Protein 3UFC (pdb70)

Solvent-accessible surface area: 12189 Å² total; per-residue (Å²): 64,8,78,12,2,21,0,42,3,61,10,95,79,135,87,11,56,0,46,58,60,2,0,83,65,1,16,42,32,0,11,109,14,0,10,63,59,33,97,172,7,40,131,42,0,94,18,105,69,0,27,0,0,0,0,29,1,68,12,197,124,101,85,87,48,104,165,148,0,2,61,2,59,28,97,58,0,5,0,40,0,2,0,20,51,110,82,0,4,98,4,1,36,81,1,1,114,146,44,46,108,5,95,0,28,129,8,8,0,74,18,67,63,36,106,69,58,154,72,77,139,18,118,75,69,10,18,0,16,20,23,0,2,0,0,0,28,14,74,72,181,90,84,136,150,136,104,103,127,16,4,40,24,128,43,168,86,2,47,90,54,2,75,83,11,0,35,97,10,24,87,72,27,98,55,95,83,1,154,59,77,106,6,135,32,69,75,60,117,68,110,82,27,139,10,63,8,134,111,64,96,9,87,0,0,55,6,15,1,65,0,56,22,0,104,58,0,0,79,4,0,7,14,0,0,0,0,39,62,1,5,24,0,0,0,0,0,92,19,30,145,157,63

Foldseek 3Di:
DWFKKKWQKFWPDAQDFFAAFQLQQQLVLLLVLLCVQPVVCSCVLPDQLFQWFKFDWDAPDWDQDPPTHIGHNDSGIIIMIFGPDNSSVVSSVNSCVVVQWGQGPNIIIGGPDMGIDDDDDFDQKFKKFGRFFAWFWDWDDDPPDIDIDTDAPVDPCRFVRQLVSLQVSCCVNVVHGDPWSDKDKAFDDWDKDWHQQPHRITIGIGGIIMMHTDRSSRSRCQRRAGHTPRSSHHRHIDTDPPD

Structure (mmCIF, N/CA/C/O backbone):
data_3UFC
#
_entry.id   3UFC
#
_cell.length_a   79.805
_cell.length_b   79.805
_cell.length_c   117.362
_cell.angle_alpha   90.00
_cell.angle_beta   90.00
_cell.angle_gamma   120.00
#
_symmetry.space_group_name_H-M   'P 31 2 1'
#
loop_
_entity.id
_entity.type
_entity.pdbx_description
1 polymer 'Putative uncharacterized protein'
2 water water
#
loop_
_atom_site.group_PDB
_atom_site.id
_atom_site.type_symbol
_atom_site.label_atom_id
_atom_site.label_alt_id
_atom_site.label_comp_id
_atom_site.label_asym_id
_atom_site.label_entity_id
_atom_site.label_seq_id
_atom_site.pdbx_PDB_ins_code
_atom_site.Cartn_x
_atom_site.Cartn_y
_atom_site.Cartn_z
_atom_site.occupancy
_atom_site.B_iso_or_equiv
_atom_site.auth_seq_id
_atom_site.auth_comp_id
_atom_site.auth_asym_id
_atom_site.auth_atom_id
_atom_site.pdbx_PDB_model_num
ATOM 1 N N . GLY A 1 1 ? -21.024 25.095 15.537 1.00 55.05 -1 GLY X N 1
ATOM 2 C CA . GLY A 1 1 ? -21.808 26.342 15.306 1.00 54.13 -1 GLY X CA 1
ATOM 3 C C . GLY A 1 1 ? -21.897 26.712 13.837 1.00 52.68 -1 GLY X C 1
ATOM 4 O O . GLY A 1 1 ? -22.809 27.426 13.421 1.00 54.11 -1 GLY X O 1
ATOM 5 N N . GLY A 1 2 ? -20.949 26.227 13.044 1.00 50.94 0 GLY X N 1
ATOM 6 C CA . GLY A 1 2 ? -20.959 26.535 11.624 1.00 47.17 0 GLY X CA 1
ATOM 7 C C . GLY A 1 2 ? -20.850 28.026 11.366 1.00 44.04 0 GLY X C 1
ATOM 8 O O . GLY A 1 2 ? -20.689 28.813 12.302 1.00 42.14 0 GLY X O 1
ATOM 9 N N . MET A 1 3 ? -20.943 28.419 10.097 1.00 39.84 1 MET X N 1
ATOM 10 C CA . MET A 1 3 ? -20.847 29.823 9.734 1.00 35.50 1 MET X CA 1
ATOM 11 C C . MET A 1 3 ? -21.765 30.192 8.570 1.00 32.37 1 MET X C 1
ATOM 12 O O . MET A 1 3 ? -22.109 29.361 7.730 1.00 29.90 1 MET X O 1
ATOM 17 N N . ARG A 1 4 ? -22.143 31.461 8.542 1.00 28.15 2 ARG X N 1
ATOM 18 C CA . ARG A 1 4 ? -23.009 32.025 7.524 1.00 29.01 2 ARG X CA 1
ATOM 19 C C . ARG A 1 4 ? -22.249 33.201 6.912 1.00 28.73 2 ARG X C 1
ATOM 20 O O . ARG A 1 4 ? -21.735 34.054 7.643 1.00 25.74 2 ARG X O 1
ATOM 28 N N . ILE A 1 5 ? -22.155 33.240 5.584 1.00 27.32 3 ILE X N 1
ATOM 29 C CA . ILE A 1 5 ? -21.446 34.333 4.918 1.00 27.67 3 ILE X CA 1
ATOM 30 C C . ILE A 1 5 ? -22.252 35.007 3.816 1.00 28.14 3 ILE X C 1
ATOM 31 O O . ILE A 1 5 ? -23.226 34.450 3.297 1.00 25.84 3 ILE X O 1
ATOM 36 N N . GLU A 1 6 ? -21.833 36.220 3.474 1.00 25.63 4 GLU X N 1
ATOM 37 C CA . GLU A 1 6 ? -22.467 36.993 2.419 1.00 27.71 4 GLU X CA 1
ATOM 38 C C . GLU A 1 6 ? -21.396 37.305 1.387 1.00 29.08 4 GLU X C 1
ATOM 39 O O . GLU A 1 6 ? -20.320 37.808 1.722 1.00 29.02 4 GLU X O 1
ATOM 45 N N . ILE A 1 7 ? -21.691 36.982 0.137 1.00 28.12 5 ILE X N 1
ATOM 46 C CA . ILE A 1 7 ? -20.771 37.223 -0.955 1.00 27.63 5 ILE X CA 1
ATOM 47 C C . ILE A 1 7 ? -21.380 38.306 -1.834 1.00 29.19 5 ILE X C 1
ATOM 48 O O . ILE A 1 7 ? -22.494 38.152 -2.338 1.00 28.84 5 ILE X O 1
ATOM 53 N N . LYS A 1 8 ? -20.667 39.417 -1.982 1.00 28.08 6 LYS X N 1
ATOM 54 C CA . LYS A 1 8 ? -21.151 40.510 -2.817 1.00 29.82 6 LYS X CA 1
ATOM 55 C C . LYS A 1 8 ? -20.652 40.231 -4.222 1.00 27.81 6 LYS X C 1
ATOM 56 O O . LYS A 1 8 ? -19.495 39.858 -4.414 1.00 27.34 6 LYS X O 1
ATOM 62 N N . LEU A 1 9 ? -21.528 40.398 -5.203 1.00 28.92 7 LEU X N 1
ATOM 63 C CA . LEU A 1 9 ? -21.153 40.147 -6.586 1.00 30.38 7 LEU X CA 1
ATOM 64 C C . LEU A 1 9 ? -21.254 41.419 -7.411 1.00 31.28 7 LEU X C 1
ATOM 65 O O . LEU A 1 9 ? -22.162 42.228 -7.222 1.00 30.03 7 LEU X O 1
ATOM 70 N N . LEU A 1 10 ? -20.314 41.577 -8.333 1.00 32.38 8 LEU X N 1
ATOM 71 C CA . LEU A 1 10 ? -20.286 42.733 -9.212 1.00 32.69 8 LEU X CA 1
ATOM 72 C C . LEU A 1 10 ? -20.364 42.226 -10.653 1.00 31.83 8 LEU X C 1
ATOM 73 O O . LEU A 1 10 ? -19.496 41.479 -11.104 1.00 28.23 8 LEU X O 1
ATOM 78 N N . PRO A 1 11 ? -21.429 42.599 -11.381 1.00 32.12 9 PRO X N 1
ATOM 79 C CA . PRO A 1 11 ? -21.556 42.151 -12.768 1.00 34.65 9 PRO X CA 1
ATOM 80 C C . PRO A 1 11 ? -20.575 42.918 -13.646 1.00 36.18 9 PRO X C 1
ATOM 81 O O . PRO A 1 11 ? -20.409 44.128 -13.493 1.00 36.09 9 PRO X O 1
ATOM 85 N N . LEU A 1 12 ? -19.910 42.206 -14.547 1.00 38.45 10 LEU X N 1
ATOM 86 C CA . LEU A 1 12 ? -18.943 42.831 -15.435 1.00 42.85 10 LEU X CA 1
ATOM 87 C C . LEU A 1 12 ? -19.647 43.708 -16.466 1.00 45.58 10 LEU X C 1
ATOM 88 O O . LEU A 1 12 ? -19.139 44.760 -16.851 1.00 46.55 10 LEU X O 1
ATOM 93 N N . GLN A 1 13 ? -20.824 43.271 -16.902 1.00 48.03 11 GLN X N 1
ATOM 94 C CA . GLN A 1 13 ? -21.604 44.015 -17.881 1.00 51.11 11 GLN X CA 1
ATOM 95 C C . GLN A 1 13 ? -22.659 44.847 -17.152 1.00 51.97 11 GLN X C 1
ATOM 96 O O . GLN A 1 13 ? -23.020 44.538 -16.018 1.00 52.99 11 GLN X O 1
ATOM 102 N N . ASP A 1 14 ? -23.148 45.903 -17.796 1.00 52.65 12 ASP X N 1
ATOM 103 C CA . ASP A 1 14 ? -24.153 46.768 -17.182 1.00 53.44 12 ASP X CA 1
ATOM 104 C C . ASP A 1 14 ? -25.575 46.328 -17.520 1.00 52.45 12 ASP X C 1
ATOM 105 O O . ASP A 1 14 ? -25.848 45.883 -18.634 1.00 51.91 12 ASP X O 1
ATOM 110 N N . ASN A 1 15 ? -26.476 46.461 -16.551 1.00 51.90 13 ASN X N 1
ATOM 111 C CA . ASN A 1 15 ? -27.874 46.076 -16.734 1.00 51.39 13 ASN X CA 1
ATOM 112 C C . ASN A 1 15 ? -28.008 44.726 -17.439 1.00 49.13 13 ASN X C 1
ATOM 113 O O . ASN A 1 15 ? -28.801 44.579 -18.368 1.00 48.03 13 ASN X O 1
ATOM 118 N N . PRO A 1 16 ? -27.236 43.720 -17.001 1.00 46.46 14 PRO X N 1
ATOM 119 C CA . PRO A 1 16 ? -27.317 42.405 -17.638 1.00 44.84 14 PRO X 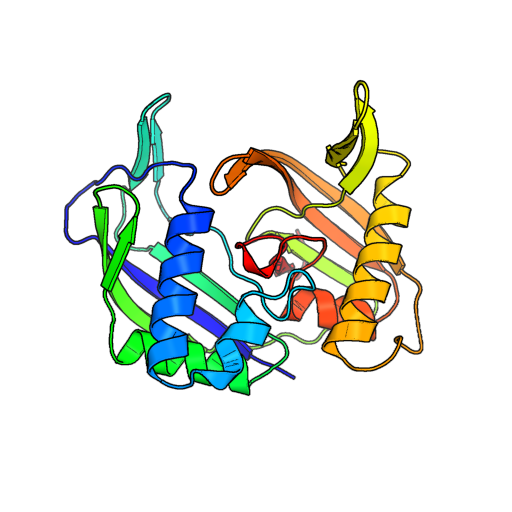CA 1
ATOM 120 C C . PRO A 1 16 ? -28.605 41.667 -17.288 1.00 41.85 14 PRO X C 1
ATOM 121 O O . PRO A 1 16 ? -29.304 42.021 -16.338 1.00 40.98 14 PRO X O 1
ATOM 125 N N . VAL A 1 17 ? -28.915 40.645 -18.075 1.00 40.62 15 VAL X N 1
ATOM 126 C CA . VAL A 1 17 ? -30.096 39.832 -17.841 1.00 38.63 15 VAL X CA 1
ATOM 127 C C . VAL A 1 17 ? -29.602 38.408 -17.623 1.00 37.26 15 VAL X C 1
ATOM 128 O O . VAL A 1 17 ? -28.996 37.815 -18.511 1.00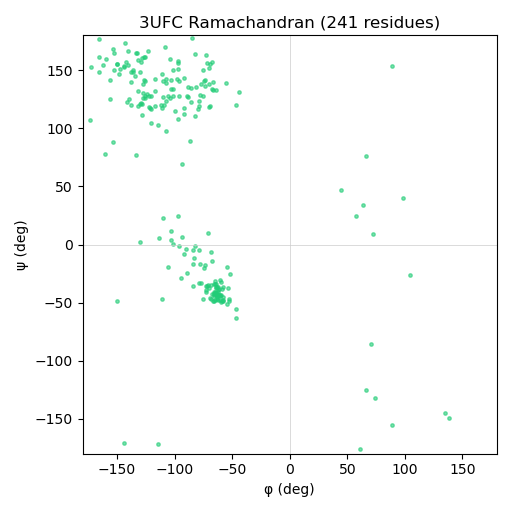 36.46 15 VAL X O 1
ATOM 132 N N . ILE A 1 18 ? -29.834 37.874 -16.430 1.00 35.51 16 ILE X N 1
ATOM 133 C CA . ILE A 1 18 ? -29.405 36.515 -16.127 1.00 34.65 16 ILE X CA 1
ATOM 134 C C . ILE A 1 18 ? -30.603 35.579 -16.223 1.00 32.85 16 ILE X C 1
ATOM 135 O O . ILE A 1 18 ? -31.739 35.987 -15.990 1.00 32.99 16 ILE X O 1
ATOM 140 N N . PRO A 1 19 ? -30.365 34.313 -16.580 1.00 32.50 17 PRO X N 1
ATOM 141 C CA . PRO A 1 19 ? -31.480 33.366 -16.680 1.00 33.93 17 PRO X CA 1
ATOM 142 C C . PRO A 1 19 ? -32.046 33.099 -15.285 1.00 33.84 17 PRO X C 1
ATOM 143 O O . PRO A 1 19 ? -31.349 33.297 -14.285 1.00 33.46 17 PRO X O 1
ATOM 147 N N . PHE A 1 20 ? -33.302 32.667 -15.209 1.00 33.72 18 PHE X N 1
ATOM 148 C CA . PHE A 1 20 ? -33.918 32.387 -13.914 1.00 34.88 18 PHE X CA 1
ATOM 149 C C . PHE A 1 20 ? -33.369 31.115 -13.264 1.00 33.11 18 PHE X C 1
ATOM 150 O O . PHE A 1 20 ? -33.186 31.064 -12.049 1.00 33.55 18 PHE X O 1
ATOM 158 N N . ASN A 1 21 ? -33.124 30.092 -14.080 1.00 31.52 19 ASN X N 1
ATOM 159 C CA . ASN A 1 21 ? -32.673 28.782 -13.597 1.00 31.07 19 ASN X CA 1
ATOM 160 C C . ASN A 1 21 ? -31.164 28.551 -13.575 1.00 30.19 19 ASN X C 1
ATOM 161 O O . ASN A 1 21 ? -30.648 27.720 -14.323 1.00 31.18 19 ASN X O 1
ATOM 166 N N . TYR A 1 22 ? -30.463 29.248 -12.685 1.00 27.59 20 TYR X N 1
ATOM 167 C CA . TYR A 1 22 ? -29.009 29.130 -12.603 1.00 27.24 20 TYR X CA 1
ATOM 168 C C . TYR A 1 22 ? -28.490 28.244 -11.473 1.00 26.20 20 TYR X C 1
ATOM 169 O O . TYR A 1 22 ? -27.278 28.083 -11.320 1.00 24.94 20 TYR X O 1
ATOM 178 N N . ASN A 1 23 ? -29.391 27.661 -10.690 1.00 26.64 21 ASN X N 1
ATOM 179 C CA . ASN A 1 23 ? -28.963 26.843 -9.556 1.00 25.46 21 ASN X CA 1
ATOM 180 C C . ASN A 1 23 ? -27.860 25.821 -9.786 1.00 25.35 21 ASN X C 1
ATOM 181 O O . ASN A 1 23 ? -26.847 25.844 -9.092 1.00 25.62 21 ASN X O 1
ATOM 186 N N . TYR A 1 24 ? -28.029 24.926 -10.751 1.00 26.53 22 TYR X N 1
ATOM 187 C CA . TYR A 1 24 ? -27.003 23.913 -10.969 1.00 27.59 22 TYR X CA 1
ATOM 188 C C . TYR A 1 24 ? -25.668 24.499 -11.413 1.00 26.48 22 TYR X C 1
ATOM 189 O O . TYR A 1 24 ? -24.610 24.008 -11.015 1.00 26.29 22 TYR X O 1
ATOM 198 N N . GLU A 1 25 ? -25.716 25.538 -12.240 1.00 26.39 23 GLU X N 1
ATOM 199 C CA . GLU A 1 25 ? -24.496 26.181 -12.721 1.00 27.38 23 GLU X CA 1
ATOM 200 C C . GLU A 1 25 ? -23.752 26.860 -11.567 1.00 25.80 23 GLU X C 1
ATOM 201 O O . GLU A 1 25 ? -22.530 26.769 -11.464 1.00 25.17 23 GLU X O 1
ATOM 207 N N . LEU A 1 26 ? -24.499 27.538 -10.700 1.00 25.31 24 LEU X N 1
ATOM 208 C CA . LEU A 1 26 ? -23.909 28.221 -9.546 1.00 24.12 24 LEU X CA 1
ATOM 209 C C . LEU A 1 26 ? -23.328 27.182 -8.583 1.00 24.21 24 LEU X C 1
ATOM 210 O O . LEU A 1 26 ? -22.187 27.292 -8.132 1.00 25.11 24 LEU X O 1
ATOM 215 N N . TYR A 1 27 ? -24.131 26.170 -8.276 1.00 25.71 25 TYR X N 1
ATOM 216 C CA . TYR A 1 27 ? -23.724 25.069 -7.406 1.00 24.65 25 TYR X CA 1
ATOM 217 C C . TYR A 1 27 ? -22.416 24.448 -7.895 1.00 24.39 25 TYR X C 1
ATOM 218 O O . TYR A 1 27 ? -21.482 24.236 -7.120 1.00 24.58 25 TYR X O 1
ATOM 227 N N . SER A 1 28 ? -22.368 24.148 -9.189 1.00 25.22 26 SER X N 1
ATOM 228 C CA . SER A 1 28 ? -21.195 23.531 -9.804 1.00 26.35 26 SER X CA 1
ATOM 229 C C . SER A 1 28 ? -19.930 24.363 -9.622 1.00 25.65 26 SER X C 1
ATOM 230 O O . SER A 1 28 ? -18.874 23.833 -9.278 1.00 25.49 26 SER X O 1
ATOM 233 N N . GLN A 1 29 ? -20.038 25.667 -9.852 1.00 25.43 27 GLN X N 1
ATOM 234 C CA . GLN A 1 29 ? -18.888 26.549 -9.716 1.00 26.95 27 GLN X CA 1
ATOM 235 C C . GLN A 1 29 ? -18.389 26.632 -8.279 1.00 26.67 27 GLN X C 1
ATOM 236 O O . GLN A 1 29 ? -17.183 26.635 -8.039 1.00 26.36 27 GLN X O 1
ATOM 242 N N . ILE A 1 30 ? -19.308 26.695 -7.320 1.00 26.28 28 ILE X N 1
ATOM 243 C CA . ILE A 1 30 ? -18.909 26.759 -5.917 1.00 24.59 28 ILE X CA 1
ATOM 244 C C . ILE A 1 30 ? -18.158 25.476 -5.556 1.00 26.02 28 ILE X C 1
ATOM 245 O O . ILE A 1 30 ? -17.082 25.521 -4.950 1.00 26.64 28 ILE X O 1
ATOM 250 N N . VAL A 1 31 ? -18.719 24.331 -5.940 1.00 27.03 29 VAL X N 1
ATOM 251 C CA . VAL A 1 31 ? -18.088 23.046 -5.648 1.00 27.51 29 VAL X CA 1
ATOM 252 C C . VAL A 1 31 ? -16.728 22.941 -6.349 1.00 31.16 29 VAL X C 1
ATOM 253 O O . VAL A 1 31 ? -15.748 22.473 -5.764 1.00 29.88 29 VAL X O 1
ATOM 257 N N . GLU A 1 32 ? -16.675 23.376 -7.602 1.00 31.85 30 GLU X N 1
ATOM 258 C CA . GLU A 1 32 ? -15.434 23.332 -8.364 1.00 36.24 30 GLU X CA 1
ATOM 259 C C . GLU A 1 32 ? -14.368 24.178 -7.658 1.00 35.36 30 GLU X C 1
ATOM 260 O O . GLU A 1 32 ? -13.242 23.731 -7.450 1.00 36.26 30 GLU X O 1
ATOM 266 N N . LYS A 1 33 ? -14.734 25.394 -7.271 1.00 34.62 31 LYS X N 1
ATOM 267 C CA . LYS A 1 33 ? -13.792 26.282 -6.597 1.00 34.62 31 LYS X CA 1
ATOM 268 C C . LYS A 1 33 ? -13.330 25.749 -5.240 1.00 35.92 31 LYS X C 1
ATOM 269 O O . LYS A 1 33 ? -12.149 25.837 -4.905 1.00 36.80 31 LYS X O 1
ATOM 275 N N . ALA A 1 34 ? -14.253 25.193 -4.460 1.00 35.59 32 ALA X N 1
ATOM 276 C CA . ALA A 1 34 ? -13.900 24.665 -3.146 1.00 35.99 32 ALA X CA 1
ATOM 277 C C . ALA A 1 34 ? -13.051 23.402 -3.256 1.00 37.14 32 ALA X C 1
ATOM 278 O O . ALA A 1 34 ? -12.129 23.191 -2.466 1.00 36.98 32 ALA X O 1
ATOM 280 N N . GLY A 1 35 ? -13.366 22.567 -4.239 1.00 38.93 33 GLY X N 1
ATOM 281 C CA . GLY A 1 35 ? -12.627 21.332 -4.422 1.00 41.18 33 GLY X CA 1
ATOM 282 C C . GLY A 1 35 ? -11.176 21.546 -4.804 1.00 44.07 33 GLY X C 1
ATOM 283 O O . GLY A 1 35 ? -10.315 20.743 -4.450 1.00 44.78 33 GLY X O 1
ATOM 284 N N . ALA A 1 36 ? -10.902 22.627 -5.528 1.00 45.57 34 ALA X N 1
ATOM 285 C CA . ALA A 1 36 ? -9.543 22.940 -5.959 1.00 47.62 34 ALA X CA 1
ATOM 286 C C . ALA A 1 36 ? -8.615 23.139 -4.764 1.00 48.93 34 ALA X C 1
ATOM 287 O O . ALA A 1 36 ? -7.420 22.859 -4.843 1.00 49.99 34 ALA X O 1
ATOM 289 N N . ILE A 1 37 ? -9.172 23.614 -3.657 1.00 49.50 35 ILE X N 1
ATOM 290 C CA . ILE A 1 37 ? -8.388 23.854 -2.454 1.00 51.55 35 ILE X CA 1
ATOM 291 C C . ILE A 1 37 ? -8.404 22.686 -1.465 1.00 52.19 35 ILE X C 1
ATOM 292 O O . ILE A 1 37 ? -7.449 22.487 -0.715 1.00 52.44 35 ILE X O 1
ATOM 297 N N . GLU A 1 38 ? -9.482 21.912 -1.469 1.00 52.53 36 GLU X N 1
ATOM 298 C CA . GLU A 1 38 ? -9.596 20.765 -0.578 1.00 51.87 36 GLU X CA 1
ATOM 299 C C . GLU A 1 38 ? -10.524 19.732 -1.203 1.00 52.02 36 GLU X C 1
ATOM 300 O O . GLU A 1 38 ? -11.732 19.737 -0.962 1.00 51.49 36 GLU X O 1
ATOM 306 N N . PRO A 1 39 ? -9.963 18.830 -2.023 1.00 51.56 37 PRO X N 1
ATOM 307 C CA . PRO A 1 39 ? -10.710 17.773 -2.711 1.00 51.43 37 PRO X CA 1
ATOM 308 C C . PRO A 1 39 ? -11.532 16.889 -1.780 1.00 50.97 37 PRO X C 1
ATOM 309 O O . PRO A 1 39 ? -12.465 16.221 -2.216 1.00 51.65 37 PRO X O 1
ATOM 313 N N . ARG A 1 40 ? -11.188 16.897 -0.497 1.00 50.86 38 ARG X N 1
ATOM 314 C CA . ARG A 1 40 ? -11.884 16.071 0.480 1.00 50.72 38 ARG X CA 1
ATOM 315 C C . ARG A 1 40 ? -13.283 16.533 0.885 1.00 49.22 38 ARG X C 1
ATOM 316 O O . ARG A 1 40 ? -14.055 15.743 1.428 1.00 48.06 38 ARG X O 1
ATOM 324 N N . ILE A 1 41 ? -13.620 17.795 0.629 1.00 46.44 39 ILE X N 1
ATOM 325 C CA . ILE A 1 41 ? -14.949 18.279 0.992 1.00 43.34 39 ILE X CA 1
ATOM 326 C C . ILE A 1 41 ? -15.921 18.225 -0.177 1.00 41.07 39 ILE X C 1
ATOM 327 O O . ILE A 1 41 ? -17.091 18.573 -0.029 1.00 38.71 39 ILE X O 1
ATOM 332 N N . VAL A 1 42 ? -15.443 17.793 -1.340 1.00 38.69 40 VAL X N 1
ATOM 333 C CA . VAL A 1 42 ? -16.315 17.707 -2.503 1.00 37.83 40 VAL X CA 1
ATOM 334 C C . VAL A 1 42 ? -17.439 16.705 -2.240 1.00 37.59 40 VAL X C 1
ATOM 335 O O . VAL A 1 42 ? -18.588 16.939 -2.619 1.00 36.75 40 VAL X O 1
ATOM 339 N N . LYS A 1 43 ? -17.106 15.599 -1.579 1.00 36.18 41 LYS X N 1
ATOM 340 C CA . LYS A 1 43 ? -18.097 14.571 -1.269 1.00 37.19 41 LYS X CA 1
ATOM 341 C C . LYS A 1 43 ? -19.188 15.131 -0.354 1.00 35.83 41 LYS X C 1
ATOM 342 O O . LYS A 1 43 ? -20.358 14.770 -0.480 1.00 36.02 41 LYS X O 1
ATOM 348 N N . LEU A 1 44 ? -18.804 16.010 0.568 1.00 33.96 42 LEU X N 1
ATOM 349 C CA . LEU A 1 44 ? -19.771 16.615 1.481 1.00 31.98 42 LEU X CA 1
ATOM 350 C C . LEU A 1 44 ? -20.628 17.627 0.732 1.00 29.91 42 LEU X C 1
ATOM 351 O O . LEU A 1 44 ? -21.839 17.720 0.939 1.00 28.87 42 LEU X O 1
ATOM 356 N N . LEU A 1 45 ? -19.982 18.392 -0.138 1.00 28.75 43 LEU X N 1
ATOM 357 C CA . LEU A 1 45 ? -20.665 19.406 -0.925 1.00 28.33 43 LEU X CA 1
ATOM 358 C C . LEU A 1 45 ? -21.706 18.831 -1.876 1.00 27.61 43 LEU X C 1
ATOM 359 O O . LEU A 1 45 ? -22.759 19.436 -2.079 1.00 25.11 43 LEU X O 1
ATOM 364 N N . GLU A 1 46 ? -21.415 17.662 -2.446 1.00 27.92 44 GLU X N 1
ATOM 365 C CA . GLU A 1 46 ? -22.315 17.027 -3.409 1.00 29.54 44 GLU X CA 1
ATOM 366 C C . GLU A 1 46 ? -23.327 16.053 -2.810 1.00 30.22 44 GLU X C 1
ATOM 367 O O . GLU A 1 46 ? -24.223 15.577 -3.509 1.00 30.72 44 GLU X O 1
ATOM 373 N N . SER A 1 47 ? -23.193 15.757 -1.524 1.00 28.87 45 SER X N 1
ATOM 374 C CA . SER A 1 47 ? -24.108 14.824 -0.875 1.00 29.08 45 SER X CA 1
ATOM 375 C C . SER A 1 47 ? -25.541 15.334 -0.832 1.00 29.43 45 SER X C 1
ATOM 376 O O . SER A 1 47 ? -25.792 16.482 -0.462 1.00 29.52 45 SER X O 1
ATOM 379 N N . PRO A 1 48 ? -26.506 14.479 -1.210 1.00 29.34 46 PRO X N 1
ATOM 380 C CA . PRO A 1 48 ? -27.917 14.876 -1.198 1.00 29.09 46 PRO X CA 1
ATOM 381 C C . PRO A 1 48 ? -28.477 15.091 0.213 1.00 28.99 46 PRO X C 1
ATOM 382 O O . PRO A 1 48 ? -29.611 15.533 0.365 1.00 29.97 46 PRO X O 1
ATOM 386 N N . HIS A 1 49 ? -27.694 14.783 1.247 1.00 27.61 47 HIS X N 1
ATOM 387 C CA . HIS A 1 49 ? -28.176 14.982 2.614 1.00 28.54 47 HIS X CA 1
ATOM 388 C C . HIS A 1 49 ? -28.084 16.446 3.054 1.00 27.18 47 HIS X C 1
ATOM 389 O O . HIS A 1 49 ? -28.531 16.809 4.142 1.00 25.63 47 HIS X O 1
ATOM 396 N N . GLY A 1 50 ? -27.499 17.275 2.198 1.00 25.11 48 GLY X N 1
ATOM 397 C CA . GLY A 1 50 ? -27.394 18.693 2.484 1.00 25.63 48 GLY X CA 1
ATOM 398 C C . GLY A 1 50 ? -26.510 19.097 3.642 1.00 25.44 48 GLY X C 1
ATOM 399 O O . GLY A 1 50 ? -27.011 19.441 4.711 1.00 24.70 48 GLY X O 1
ATOM 400 N N . TYR A 1 51 ? -25.198 19.065 3.425 1.00 24.87 49 TYR X N 1
ATOM 401 C CA . TYR A 1 51 ? -24.240 19.455 4.454 1.00 24.97 49 TYR X CA 1
ATOM 402 C C . TYR A 1 51 ? -24.089 20.969 4.477 1.00 24.19 49 TYR X C 1
ATOM 403 O O . TYR A 1 51 ? -23.344 21.515 5.290 1.00 25.11 49 TYR X O 1
ATOM 412 N N . TRP A 1 52 ? -24.798 21.643 3.577 1.00 22.85 50 TRP X N 1
ATOM 413 C CA . TRP A 1 52 ? -24.745 23.099 3.497 1.00 21.27 50 TRP X CA 1
ATOM 414 C C . TRP A 1 52 ? -25.904 23.586 2.646 1.00 22.92 50 TRP X C 1
ATOM 415 O O . TRP A 1 52 ? -26.666 22.782 2.100 1.00 24.32 50 TRP X O 1
ATOM 426 N N . THR A 1 53 ? -26.031 24.902 2.528 1.00 21.48 51 THR X N 1
ATOM 427 C CA . THR A 1 53 ? -27.087 25.496 1.723 1.00 21.80 51 THR X CA 1
ATOM 428 C C . THR A 1 53 ? -26.634 26.854 1.212 1.00 22.35 51 THR X C 1
ATOM 429 O O . THR A 1 53 ? -25.633 27.399 1.681 1.00 21.54 51 THR X O 1
ATOM 433 N N . PHE A 1 54 ? -27.348 27.376 0.223 1.00 21.87 52 PHE X N 1
ATOM 434 C CA . PHE A 1 54 ? -27.063 28.709 -0.275 1.00 22.01 52 PHE X CA 1
ATOM 435 C C . PHE A 1 54 ? -28.349 29.327 -0.788 1.00 22.46 52 PHE X C 1
ATOM 436 O O . PHE A 1 54 ? -29.302 28.625 -1.129 1.00 21.94 52 PHE X O 1
ATOM 444 N N . SER A 1 55 ? -28.384 30.652 -0.793 1.00 22.43 53 SER X N 1
ATOM 445 C CA . SER A 1 55 ? -29.559 31.393 -1.217 1.00 21.96 53 SER X CA 1
ATOM 446 C C . SER A 1 55 ? -29.620 31.596 -2.720 1.00 21.75 53 SER X C 1
ATOM 447 O O . SER A 1 55 ? -28.726 31.199 -3.466 1.00 20.78 53 SER X O 1
ATOM 450 N N . ARG A 1 56 ? -30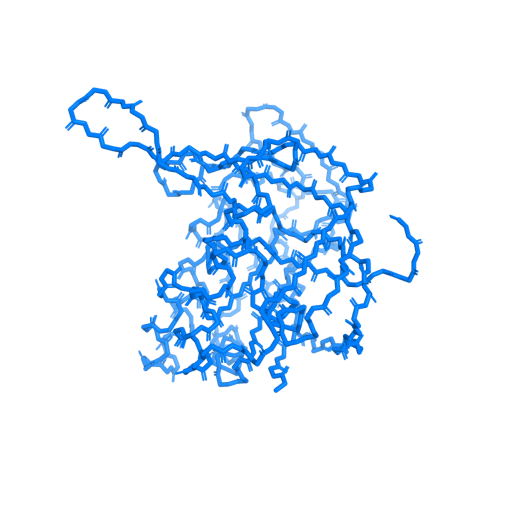.706 32.219 -3.149 1.00 20.37 54 ARG X N 1
ATOM 451 C CA . ARG A 1 56 ? -30.859 32.574 -4.542 1.00 23.42 54 ARG X CA 1
ATOM 452 C C . ARG A 1 56 ? -30.051 33.878 -4.602 1.00 25.31 54 ARG X C 1
ATOM 453 O O . ARG A 1 56 ? -29.733 34.467 -3.561 1.00 22.16 54 ARG X O 1
ATOM 461 N N . ILE A 1 57 ? -29.691 34.322 -5.797 1.00 25.38 55 ILE X N 1
ATOM 462 C CA . ILE A 1 57 ? -28.937 35.564 -5.905 1.00 26.52 55 ILE X CA 1
ATOM 463 C C . ILE A 1 57 ? -29.912 36.681 -5.520 1.00 27.15 55 ILE X C 1
ATOM 464 O O . ILE A 1 57 ? -30.957 36.845 -6.148 1.00 26.83 55 ILE X O 1
ATOM 469 N N . ILE A 1 58 ? -29.582 37.424 -4.468 1.00 27.60 56 ILE X N 1
ATOM 470 C CA . ILE A 1 58 ? -30.440 38.507 -3.990 1.00 28.97 56 ILE X CA 1
ATOM 471 C C . ILE A 1 58 ? -30.040 39.832 -4.639 1.00 29.78 56 ILE X C 1
ATOM 472 O O . ILE A 1 58 ? -28.961 40.364 -4.384 1.00 29.30 56 ILE X O 1
ATOM 477 N N . ILE A 1 59 ? -30.929 40.351 -5.477 1.00 31.35 57 ILE X N 1
ATOM 478 C CA . ILE A 1 59 ? -30.701 41.595 -6.204 1.00 34.65 57 ILE X CA 1
ATOM 479 C C . ILE A 1 59 ? -31.617 42.707 -5.681 1.00 36.82 57 ILE X C 1
ATOM 480 O O . ILE A 1 59 ? -32.839 42.608 -5.766 1.00 36.50 57 ILE X O 1
ATOM 485 N N . ARG A 1 60 ? -31.016 43.764 -5.139 1.00 40.55 58 ARG X N 1
ATOM 486 C CA . ARG A 1 60 ? -31.775 44.883 -4.577 1.00 43.98 58 ARG X CA 1
ATOM 487 C C . ARG A 1 60 ? -32.811 45.474 -5.535 1.00 44.95 58 ARG X C 1
ATOM 488 O O . ARG A 1 60 ? -33.957 45.709 -5.148 1.00 44.46 58 ARG X O 1
ATOM 496 N N . LYS A 1 61 ? -32.406 45.722 -6.776 1.00 45.67 59 LYS X N 1
ATOM 497 C CA . LYS A 1 61 ? -33.313 46.276 -7.775 1.00 48.45 59 LYS X CA 1
ATOM 498 C C . LYS A 1 61 ? -33.265 45.405 -9.024 1.00 48.86 59 LYS X C 1
ATOM 499 O O . LYS A 1 61 ? -32.260 45.368 -9.736 1.00 47.85 59 LYS X O 1
ATOM 505 N N . ARG A 1 62 ? -34.365 44.707 -9.281 1.00 49.95 60 ARG X N 1
ATOM 506 C CA . ARG A 1 62 ? -34.460 43.796 -10.413 1.00 52.22 60 ARG X CA 1
ATOM 507 C C . ARG A 1 62 ? -35.754 43.966 -11.199 1.00 53.03 60 ARG X C 1
ATOM 508 O O . ARG A 1 62 ? -36.710 44.579 -10.727 1.00 52.94 60 ARG X O 1
ATOM 516 N N . GLU A 1 63 ? -35.772 43.400 -12.400 1.00 54.75 61 GLU X N 1
ATOM 517 C CA . GLU A 1 63 ? -36.944 43.447 -13.260 1.00 56.73 61 GLU X CA 1
ATOM 518 C C . GLU A 1 63 ? -37.088 42.103 -13.967 1.00 56.80 61 GLU X C 1
ATOM 519 O O . GLU A 1 63 ? -36.171 41.652 -14.656 1.00 56.11 61 GLU X O 1
ATOM 525 N N . ILE A 1 64 ? -38.236 41.460 -13.781 1.00 57.52 62 ILE X N 1
ATOM 526 C CA . ILE A 1 64 ? -38.493 40.171 -14.409 1.00 58.37 62 ILE X CA 1
ATOM 527 C C . ILE A 1 64 ? -38.881 40.367 -15.871 1.00 59.60 62 ILE X C 1
ATOM 528 O O . ILE A 1 64 ? -39.881 41.017 -16.176 1.00 59.38 62 ILE X O 1
ATOM 533 N N . ILE A 1 65 ? -38.079 39.808 -16.770 1.00 60.71 63 ILE X N 1
ATOM 534 C CA . ILE A 1 65 ? -38.345 39.904 -18.198 1.00 61.32 63 ILE X CA 1
ATOM 535 C C . ILE A 1 65 ? -38.825 38.539 -18.677 1.00 62.51 63 ILE X C 1
ATOM 536 O O . ILE A 1 65 ? -38.018 37.645 -18.934 1.00 62.32 63 ILE X O 1
ATOM 541 N N . PRO A 1 66 ? -40.150 38.360 -18.795 1.00 63.70 64 PRO X N 1
ATOM 542 C CA . PRO A 1 66 ? -40.728 37.090 -19.246 1.00 64.32 64 PRO X CA 1
ATOM 543 C C . PRO A 1 66 ? -39.993 36.502 -20.448 1.00 64.74 64 PRO X C 1
ATOM 544 O O . PRO A 1 66 ? -39.733 37.198 -21.431 1.00 64.80 64 PRO X O 1
ATOM 548 N N . GLU A 1 67 ? -39.651 35.221 -20.353 1.00 64.95 65 GLU X N 1
ATOM 549 C CA . GLU A 1 67 ? -38.949 34.524 -21.424 1.00 65.26 65 GLU X CA 1
ATOM 550 C C . GLU A 1 67 ? -37.560 35.087 -21.710 1.00 64.83 65 GLU X C 1
ATOM 551 O O . GLU A 1 67 ? -37.108 35.092 -22.856 1.00 65.41 65 GLU X O 1
ATOM 557 N N . LYS A 1 68 ? -36.885 35.556 -20.665 1.00 63.10 66 LYS X N 1
ATOM 558 C CA . LYS A 1 68 ? -35.541 36.106 -20.803 1.00 61.07 66 LYS X CA 1
ATOM 559 C C . LYS A 1 68 ? -34.731 35.900 -19.527 1.00 58.27 66 LYS X C 1
ATOM 560 O O . LYS A 1 68 ? -33.592 35.434 -19.573 1.00 58.19 66 LYS X O 1
ATOM 566 N N . GLY A 1 69 ? -35.324 36.248 -18.391 1.00 54.91 67 GLY X N 1
ATOM 567 C CA . GLY A 1 69 ? -34.632 36.087 -17.127 1.00 51.59 67 GLY X CA 1
ATOM 568 C C . GLY A 1 69 ? -34.827 37.257 -16.183 1.00 48.92 67 GLY X C 1
ATOM 569 O O . GLY A 1 69 ? -35.864 37.921 -16.195 1.00 47.94 67 GLY X O 1
ATOM 570 N N . ILE A 1 70 ? -33.817 37.510 -15.360 1.00 46.98 68 ILE X N 1
ATOM 571 C CA . ILE A 1 70 ? -33.868 38.599 -14.394 1.00 44.68 68 ILE X CA 1
ATOM 572 C C . ILE A 1 70 ? -32.947 39.726 -14.847 1.00 43.64 68 ILE X C 1
ATOM 573 O O . ILE A 1 70 ? -31.756 39.509 -15.070 1.00 43.64 68 ILE X O 1
ATOM 578 N N . LYS A 1 71 ? -33.502 40.924 -14.997 1.00 43.58 69 LYS X N 1
ATOM 579 C CA . LYS A 1 71 ? -32.708 42.074 -15.413 1.00 43.23 69 LYS X CA 1
ATOM 580 C C . LYS A 1 71 ? -32.186 42.790 -14.175 1.00 41.62 69 LYS X C 1
ATOM 581 O O . LYS A 1 71 ? -32.960 43.289 -13.358 1.00 41.27 69 LYS X O 1
ATOM 587 N N . ILE A 1 72 ? -30.865 42.825 -14.043 1.00 42.18 70 ILE X N 1
ATOM 588 C CA . ILE A 1 72 ? -30.209 43.462 -12.905 1.00 41.32 70 ILE X CA 1
ATOM 589 C C . ILE A 1 72 ? -30.140 44.977 -13.081 1.00 42.47 70 ILE X C 1
ATOM 590 O O . ILE A 1 72 ? -29.488 45.472 -13.998 1.00 43.00 70 ILE X O 1
ATOM 595 N N . LEU A 1 73 ? -30.810 45.707 -12.195 1.00 42.97 71 LEU X N 1
ATOM 596 C CA . LEU A 1 73 ? -30.832 47.164 -12.259 1.00 45.03 71 LEU X CA 1
ATOM 597 C C . LEU A 1 73 ? -30.041 47.791 -11.115 1.00 46.00 71 LEU X C 1
ATOM 598 O O . LEU A 1 73 ? -30.278 48.943 -10.750 1.00 47.70 71 LEU X O 1
ATOM 603 N N . SER A 1 74 ? -29.103 47.036 -10.553 1.00 45.40 72 SER X N 1
ATOM 604 C CA . SER A 1 74 ? -28.295 47.533 -9.446 1.00 44.67 72 SER X CA 1
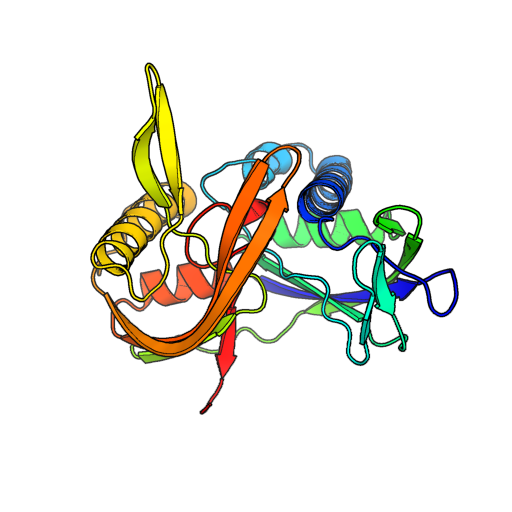ATOM 605 C C . SER A 1 74 ? -27.029 46.712 -9.231 1.00 43.05 72 SER X C 1
ATOM 606 O O . SER A 1 74 ? -26.974 45.535 -9.584 1.00 42.09 72 SER X O 1
ATOM 609 N N . ASP A 1 75 ? -26.016 47.344 -8.645 1.00 41.36 73 ASP X N 1
ATOM 610 C CA . ASP A 1 75 ? -24.750 46.676 -8.356 1.00 41.11 73 ASP X CA 1
ATOM 611 C C . ASP A 1 75 ? -24.788 46.040 -6.971 1.00 40.10 73 ASP X C 1
ATOM 612 O O . ASP A 1 75 ? -23.840 45.381 -6.559 1.00 41.97 73 ASP X O 1
ATOM 617 N N . ASP A 1 76 ? -25.887 46.253 -6.256 1.00 39.92 74 ASP X N 1
ATOM 618 C CA . ASP A 1 76 ? -26.058 45.700 -4.916 1.00 40.28 74 ASP X CA 1
ATOM 619 C C . ASP A 1 76 ? -26.640 44.292 -5.063 1.00 38.62 74 ASP X C 1
ATOM 620 O O . ASP A 1 76 ? -27.861 44.098 -5.073 1.00 36.58 74 ASP X O 1
ATOM 625 N N . ILE A 1 77 ? -25.742 43.319 -5.190 1.00 36.01 75 ILE X N 1
ATOM 626 C CA . ILE A 1 77 ? -26.109 41.921 -5.383 1.00 34.62 75 ILE X CA 1
ATOM 627 C C . ILE A 1 77 ? -25.407 41.034 -4.368 1.00 33.03 75 ILE X C 1
ATOM 628 O O . ILE A 1 77 ? -24.192 41.108 -4.211 1.00 32.65 75 ILE X O 1
ATOM 633 N N . SER A 1 78 ? -26.168 40.175 -3.700 1.00 31.64 76 SER X N 1
ATOM 634 C CA . SER A 1 78 ? -25.592 39.292 -2.696 1.00 30.16 76 SER X CA 1
ATOM 635 C C . SER A 1 78 ? -25.974 37.825 -2.850 1.00 28.72 76 SER X C 1
ATOM 636 O O . SER A 1 78 ? -27.059 37.496 -3.324 1.00 27.41 76 SER X O 1
ATOM 639 N N . LEU A 1 79 ? -25.054 36.957 -2.444 1.00 26.31 77 LEU X N 1
ATOM 640 C CA . LEU A 1 79 ? -25.253 35.515 -2.455 1.00 26.28 77 LEU X CA 1
ATOM 641 C C . LEU A 1 79 ? -24.892 35.063 -1.041 1.00 25.56 77 LEU X C 1
ATOM 642 O O . LEU A 1 79 ? -23.771 35.303 -0.578 1.00 25.40 77 LEU X O 1
ATOM 647 N N . TYR A 1 80 ? -25.834 34.434 -0.345 1.00 23.41 78 TYR X N 1
ATOM 648 C CA . TYR A 1 80 ? -25.556 33.963 1.009 1.00 23.36 78 TYR X CA 1
ATOM 649 C C . TYR A 1 80 ? -25.314 32.460 1.019 1.00 23.12 78 TYR X C 1
ATOM 650 O O . TYR A 1 80 ? -25.959 31.704 0.291 1.00 22.09 78 TYR X O 1
ATOM 659 N N . ILE A 1 81 ? -24.369 32.034 1.845 1.00 21.59 79 ILE X N 1
ATOM 660 C CA . ILE A 1 81 ? -24.024 30.629 1.955 1.00 22.05 79 ILE X CA 1
ATOM 661 C C . ILE A 1 81 ? -23.912 30.291 3.437 1.00 24.33 79 ILE X C 1
ATOM 662 O O . ILE A 1 81 ? -23.487 31.131 4.239 1.00 22.64 79 ILE X O 1
ATOM 667 N N . SER A 1 82 ? -24.307 29.075 3.806 1.00 23.06 80 SER X N 1
ATOM 668 C CA . SER A 1 82 ? -24.230 28.666 5.199 1.00 22.24 80 SER X CA 1
ATOM 669 C C . SER A 1 82 ? -24.009 27.176 5.362 1.00 24.09 80 SER X C 1
ATOM 670 O O . SER A 1 82 ? -24.343 26.382 4.476 1.00 21.12 80 SER X O 1
ATOM 673 N N . SER A 1 83 ? -23.437 26.805 6.506 1.00 23.16 81 SER X N 1
ATOM 674 C CA . SER A 1 83 ? -23.187 25.409 6.827 1.00 23.43 81 SER X CA 1
ATOM 675 C C . SER A 1 83 ? -22.867 25.262 8.304 1.00 26.21 81 SER X C 1
ATOM 676 O O . SER A 1 83 ? -22.304 26.175 8.916 1.00 25.96 81 SER X O 1
ATOM 679 N N . SER A 1 84 ? -23.233 24.119 8.878 1.00 25.83 82 SER X N 1
ATOM 680 C CA . SER A 1 84 ? -22.953 23.863 10.286 1.00 28.05 82 SER X CA 1
ATOM 681 C C . SER A 1 84 ? -21.480 23.479 10.406 1.00 28.17 82 SER X C 1
ATOM 682 O O . SER A 1 84 ? -20.898 23.529 11.488 1.00 29.06 82 SER X O 1
ATOM 685 N N . ASN A 1 85 ? -20.881 23.117 9.275 1.00 29.44 83 ASN X N 1
ATOM 686 C CA . ASN A 1 85 ? -19.484 22.699 9.226 1.00 33.24 83 ASN X CA 1
ATOM 687 C C . ASN A 1 85 ? -18.556 23.848 8.812 1.00 34.06 83 ASN X C 1
ATOM 688 O O . ASN A 1 85 ? -18.529 24.259 7.650 1.00 29.88 83 ASN X O 1
ATOM 693 N N . LYS A 1 86 ? -17.793 24.357 9.773 1.00 37.09 84 LYS X N 1
ATOM 694 C CA . LYS A 1 86 ? -16.864 25.455 9.518 1.00 39.67 84 LYS X CA 1
ATOM 695 C C . LYS A 1 86 ? -15.829 25.088 8.454 1.00 39.46 84 LYS X C 1
ATOM 696 O O . LYS A 1 86 ? -15.376 25.945 7.695 1.00 38.72 84 LYS X O 1
ATOM 702 N N . GLU A 1 87 ? -15.457 23.814 8.399 1.00 39.12 85 GLU X N 1
ATOM 703 C CA . GLU A 1 87 ? -14.482 23.353 7.419 1.00 39.88 85 GLU X CA 1
ATOM 704 C C . GLU A 1 87 ? -15.029 23.524 5.997 1.00 39.19 85 GLU X C 1
ATOM 705 O O . GLU A 1 87 ? -14.277 23.797 5.056 1.00 36.58 85 GLU X O 1
ATOM 711 N N . ILE A 1 88 ? -16.341 23.360 5.838 1.00 36.35 86 ILE X N 1
ATOM 712 C CA . ILE A 1 88 ? -16.957 23.516 4.524 1.00 33.51 86 ILE X CA 1
ATOM 713 C C . ILE A 1 88 ? -16.904 24.984 4.133 1.00 31.60 86 ILE X C 1
ATOM 714 O O . ILE A 1 88 ? -16.540 25.327 3.009 1.00 31.10 86 ILE X O 1
ATOM 719 N N . ILE A 1 89 ? -17.268 25.850 5.070 1.00 31.07 87 ILE X N 1
ATOM 720 C CA . ILE A 1 89 ? -17.254 27.280 4.816 1.00 31.42 87 ILE X CA 1
ATOM 721 C C . ILE A 1 89 ? -15.850 27.788 4.472 1.00 31.88 87 ILE X C 1
ATOM 722 O O . ILE A 1 89 ? -15.689 28.576 3.544 1.00 29.58 87 ILE X O 1
ATOM 727 N N . LYS A 1 90 ? -14.836 27.338 5.207 1.00 33.82 88 LYS X N 1
ATOM 728 C CA . LYS A 1 90 ? -13.474 27.792 4.932 1.00 36.50 88 LYS X CA 1
ATOM 729 C C . LYS A 1 90 ? -13.005 27.298 3.567 1.00 35.16 88 LYS X C 1
ATOM 730 O O . LYS A 1 90 ? -12.266 27.990 2.867 1.00 34.97 88 LYS X O 1
ATOM 736 N N . GLY A 1 91 ? -13.444 26.102 3.186 1.00 33.61 89 GLY X N 1
ATOM 737 C CA . GLY A 1 91 ? -13.076 25.571 1.887 1.00 32.43 89 GLY X CA 1
ATOM 738 C C . GLY A 1 91 ? -13.699 26.427 0.795 1.00 33.41 89 GLY X C 1
ATOM 739 O O . GLY A 1 91 ? -13.051 26.751 -0.204 1.00 33.80 89 GLY X O 1
ATOM 740 N N . ILE A 1 92 ? -14.958 26.810 0.992 1.00 31.55 90 ILE X N 1
ATOM 741 C CA . ILE A 1 92 ? -15.672 27.640 0.022 1.00 30.58 90 ILE X CA 1
ATOM 742 C C . ILE A 1 92 ? -15.094 29.056 -0.050 1.00 31.76 90 ILE X C 1
ATOM 743 O O . ILE A 1 92 ? -14.872 29.585 -1.140 1.00 31.34 90 ILE X O 1
ATOM 748 N N . VAL A 1 93 ? -14.860 29.667 1.108 1.00 31.24 91 VAL X N 1
ATOM 749 C CA . VAL A 1 93 ? -14.303 31.016 1.153 1.00 32.89 91 VAL X CA 1
ATOM 750 C C . VAL A 1 93 ? -12.937 31.078 0.474 1.00 34.52 91 VAL X C 1
ATOM 751 O O . VAL A 1 93 ? -12.692 31.949 -0.362 1.00 34.07 91 VAL X O 1
ATOM 755 N N . GLU A 1 94 ? -12.051 30.155 0.836 1.00 36.51 92 GLU X N 1
ATOM 756 C CA . GLU A 1 94 ? -10.717 30.109 0.250 1.00 38.90 92 GLU X CA 1
ATOM 757 C C . GLU A 1 94 ? -10.806 29.829 -1.243 1.00 38.83 92 GLU X C 1
ATOM 758 O O . GLU A 1 94 ? -10.111 30.455 -2.047 1.00 38.73 92 GLU X O 1
ATOM 764 N N . GLY A 1 95 ? -11.662 28.880 -1.609 1.00 37.94 93 GLY X N 1
ATOM 765 C CA . GLY A 1 95 ? -11.830 28.535 -3.007 1.00 36.76 93 GLY X CA 1
ATOM 766 C C . GLY A 1 95 ? -12.276 29.717 -3.844 1.00 36.22 93 GLY X C 1
ATOM 767 O O . GLY A 1 95 ? -11.831 29.884 -4.978 1.00 36.18 93 GLY X O 1
ATOM 768 N N . ILE A 1 96 ? -13.152 30.544 -3.284 1.00 35.67 94 ILE X N 1
ATOM 769 C CA . ILE A 1 96 ? -13.662 31.714 -3.991 1.00 36.22 94 ILE X CA 1
ATOM 770 C C . ILE A 1 96 ? -12.644 32.855 -4.001 1.00 37.76 94 ILE X C 1
ATOM 771 O O . ILE A 1 96 ? -12.570 33.623 -4.962 1.00 36.72 94 ILE X O 1
ATOM 776 N N . GLU A 1 97 ? -11.860 32.967 -2.934 1.00 37.73 95 GLU X N 1
ATOM 777 C CA . GLU A 1 97 ? -10.843 34.010 -2.865 1.00 39.87 95 GLU X CA 1
ATOM 778 C C . GLU A 1 97 ? -9.788 33.764 -3.938 1.00 40.34 95 GLU X C 1
ATOM 779 O O . GLU A 1 97 ? -9.247 34.706 -4.511 1.00 40.53 95 GLU X O 1
ATOM 785 N N . LYS A 1 98 ? -9.515 32.491 -4.214 1.00 40.93 96 LYS X N 1
ATOM 786 C CA . LYS A 1 98 ? -8.527 32.110 -5.221 1.00 42.17 96 LYS X CA 1
ATOM 787 C C . LYS A 1 98 ? -9.071 32.212 -6.645 1.00 41.97 96 LYS X C 1
ATOM 788 O O . LYS A 1 98 ? -8.328 32.517 -7.578 1.00 42.12 96 LYS X O 1
ATOM 794 N N . SER A 1 99 ? -10.364 31.942 -6.807 1.00 40.17 97 SER X N 1
ATOM 795 C CA . SER A 1 99 ? -11.012 32.006 -8.116 1.00 38.66 97 SER X CA 1
ATOM 796 C C . SER A 1 99 ? -12.319 32.782 -7.940 1.00 38.93 97 SER X C 1
ATOM 797 O O . SER A 1 99 ? -13.403 32.196 -7.908 1.00 39.07 97 SER X O 1
ATOM 800 N N . PRO A 1 100 ? -12.223 34.120 -7.832 1.00 38.18 98 PRO X N 1
ATOM 801 C CA . PRO A 1 100 ? -13.332 35.063 -7.642 1.00 38.50 98 PRO X CA 1
ATOM 802 C C . PRO A 1 100 ? -14.324 35.348 -8.767 1.00 38.35 98 PRO X C 1
ATOM 803 O O . PRO A 1 100 ? -15.128 36.267 -8.642 1.00 40.15 98 PRO X O 1
ATOM 807 N N . GLU A 1 101 ? -14.297 34.584 -9.851 1.00 39.36 99 GLU X N 1
ATOM 808 C CA . GLU A 1 101 ? -15.239 34.842 -10.939 1.00 40.01 99 GLU X CA 1
ATOM 809 C C . GLU A 1 101 ? -16.351 33.805 -11.054 1.00 39.44 99 GLU X C 1
ATOM 810 O O . GLU A 1 101 ? -16.115 32.603 -10.902 1.00 39.40 99 GLU X O 1
ATOM 816 N N . PHE A 1 102 ? -17.564 34.281 -11.321 1.00 37.23 100 PHE X N 1
ATOM 817 C CA . PHE A 1 102 ? -18.719 33.405 -11.492 1.00 37.00 100 PHE X CA 1
ATOM 818 C C . PHE A 1 102 ? -19.407 33.701 -12.815 1.00 37.74 100 PHE X C 1
ATOM 819 O O . PHE A 1 102 ? -19.515 34.855 -13.229 1.00 36.68 100 PHE X O 1
ATOM 827 N N . LYS A 1 103 ? -19.874 32.644 -13.471 1.00 38.18 101 LYS X N 1
ATOM 828 C CA . LYS A 1 103 ? -20.564 32.763 -14.744 1.00 38.78 101 LYS X CA 1
ATOM 829 C C . LYS A 1 103 ? -21.998 32.266 -14.578 1.00 38.13 101 LYS X C 1
ATOM 830 O O . LYS A 1 103 ? -22.224 31.115 -14.211 1.00 38.07 101 LYS X O 1
ATOM 836 N N . ILE A 1 104 ? -22.962 33.148 -14.817 1.00 37.44 102 ILE X N 1
ATOM 837 C CA . ILE A 1 104 ? -24.374 32.795 -14.715 1.00 37.61 102 ILE X CA 1
ATOM 838 C C . ILE A 1 104 ? -24.948 33.055 -16.103 1.00 38.95 102 ILE X C 1
ATOM 839 O O . ILE A 1 104 ? -25.161 34.207 -16.491 1.00 36.56 102 ILE X O 1
ATOM 844 N N . GLY A 1 105 ? -25.189 31.984 -16.854 1.00 39.87 103 GLY X N 1
ATOM 845 C CA . GLY A 1 105 ? -25.692 32.154 -18.203 1.00 40.96 103 GLY X CA 1
ATOM 846 C C . GLY A 1 105 ? -24.581 32.826 -18.990 1.00 41.39 103 GLY X C 1
ATOM 847 O O . GLY A 1 105 ? -23.452 32.338 -19.006 1.00 40.87 103 GLY X O 1
ATOM 848 N N . ASP A 1 106 ? -24.883 33.952 -19.625 1.00 42.53 104 ASP X N 1
ATOM 849 C CA . ASP A 1 106 ? -23.874 34.672 -20.398 1.00 44.58 104 ASP X CA 1
ATOM 850 C C . ASP A 1 106 ? -23.371 35.888 -19.634 1.00 43.72 104 ASP X C 1
ATOM 851 O O . ASP A 1 106 ? -22.682 36.740 -20.193 1.00 44.60 104 ASP X O 1
ATOM 856 N N . VAL A 1 107 ? -23.715 35.964 -18.353 1.00 40.99 105 VAL X N 1
ATOM 857 C CA . VAL A 1 107 ? -23.305 37.087 -17.523 1.00 39.07 105 VAL X CA 1
ATOM 858 C C . VAL A 1 107 ? -22.185 36.706 -16.560 1.00 38.34 105 VAL X C 1
ATOM 859 O O . VAL A 1 107 ? -22.290 35.724 -15.820 1.00 37.27 105 VAL X O 1
ATOM 863 N N . GLY A 1 108 ? -21.110 37.487 -16.584 1.00 36.92 106 GLY X N 1
ATOM 864 C CA . GLY A 1 108 ? -19.989 37.234 -15.699 1.00 33.89 106 GLY X CA 1
ATOM 865 C C . GLY A 1 108 ? -20.086 38.115 -14.467 1.00 32.54 106 GLY X C 1
ATOM 866 O O . GLY A 1 108 ? -20.649 39.210 -14.522 1.00 31.74 106 GLY X O 1
ATOM 867 N N . PHE A 1 109 ? -19.548 37.631 -13.353 1.00 31.28 107 PHE X N 1
ATOM 868 C CA . PHE A 1 109 ? -19.565 38.369 -12.096 1.00 30.91 107 PHE X CA 1
ATOM 869 C C . PHE A 1 109 ? -18.200 38.277 -11.428 1.00 31.21 107 PHE X C 1
ATOM 870 O O . PHE A 1 109 ? -17.481 37.286 -11.584 1.00 30.46 107 PHE X O 1
ATOM 878 N N . LEU A 1 110 ? -17.851 39.313 -10.682 1.00 29.97 108 LEU X N 1
ATOM 879 C CA . LEU A 1 110 ? -16.600 39.319 -9.941 1.00 30.85 108 LEU X CA 1
ATOM 880 C C . LEU A 1 110 ? -16.998 39.399 -8.472 1.00 29.29 108 LEU X C 1
ATOM 881 O O . LEU A 1 110 ? -17.858 40.197 -8.108 1.00 29.65 108 LEU X O 1
ATOM 886 N N . VAL A 1 111 ? -16.412 38.555 -7.632 1.00 29.38 109 VAL X N 1
ATOM 887 C CA . VAL A 1 111 ? -16.735 38.608 -6.210 1.00 28.77 109 VAL X CA 1
ATOM 888 C C . VAL A 1 111 ? -16.131 39.907 -5.683 1.00 30.06 109 VAL X C 1
ATOM 889 O O . VAL A 1 111 ? -14.918 40.097 -5.735 1.00 29.89 109 VAL X O 1
ATOM 893 N N . ALA A 1 112 ? -16.982 40.799 -5.189 1.00 29.00 110 ALA X N 1
ATOM 894 C CA . ALA A 1 112 ? -16.533 42.087 -4.690 1.00 30.16 110 ALA X CA 1
ATOM 895 C C . ALA A 1 112 ? -16.172 42.077 -3.213 1.00 32.47 110 ALA X C 1
ATOM 896 O O . ALA A 1 112 ? -15.383 42.908 -2.758 1.00 31.53 110 ALA X O 1
ATOM 898 N N . ASP A 1 113 ? -16.751 41.147 -2.460 1.00 31.50 111 ASP X N 1
ATOM 899 C CA . ASP A 1 113 ? -16.470 41.074 -1.034 1.00 32.91 111 ASP X CA 1
ATOM 900 C C . ASP A 1 113 ? -17.098 39.830 -0.415 1.00 32.66 111 ASP X C 1
ATOM 901 O O . ASP A 1 113 ? -18.097 39.310 -0.919 1.00 31.74 111 ASP X O 1
ATOM 906 N N . ILE A 1 114 ? -16.487 39.349 0.661 1.00 32.11 112 ILE X N 1
ATOM 907 C CA . ILE A 1 114 ? -16.980 38.186 1.390 1.00 32.31 112 ILE X CA 1
ATOM 908 C C . ILE A 1 114 ? -16.986 38.591 2.859 1.00 34.80 112 ILE X C 1
ATOM 909 O O . ILE A 1 114 ? -15.939 38.921 3.420 1.00 32.90 112 ILE X O 1
ATOM 914 N N . LYS A 1 115 ? -18.166 38.578 3.470 1.00 34.03 113 LYS X N 1
ATOM 915 C CA . LYS A 1 115 ? -18.313 38.964 4.867 1.00 36.79 113 LYS X CA 1
ATOM 916 C C . LYS A 1 115 ? -19.006 37.871 5.668 1.00 36.87 113 LYS X C 1
ATOM 917 O O . LYS A 1 115 ? -19.943 37.239 5.184 1.00 31.93 113 LYS X O 1
ATOM 923 N N . ALA A 1 116 ? -18.541 37.650 6.892 1.00 37.58 114 ALA X N 1
ATOM 924 C CA . ALA A 1 116 ? -19.156 36.654 7.756 1.00 39.91 114 ALA X CA 1
ATOM 925 C C . ALA A 1 116 ? -20.311 37.366 8.442 1.00 41.41 114 ALA X C 1
ATOM 926 O O . ALA A 1 116 ? -20.154 38.494 8.907 1.00 42.71 114 ALA X O 1
ATOM 928 N N . LEU A 1 117 ? -21.474 36.727 8.490 1.00 41.37 115 LEU X N 1
ATOM 929 C CA . LEU A 1 117 ? -22.633 37.335 9.130 1.00 42.03 115 LEU X CA 1
ATOM 930 C C . LEU A 1 117 ? -22.759 36.819 10.550 1.00 42.57 115 LEU X C 1
ATOM 931 O O . LEU A 1 117 ? -22.251 35.747 10.872 1.00 42.01 115 LEU X O 1
ATOM 936 N N . LYS A 1 118 ? -23.424 37.584 11.407 1.00 43.42 116 LYS X N 1
ATOM 937 C CA . LYS A 1 118 ? -23.596 37.149 12.783 1.00 45.31 116 LYS X CA 1
ATOM 938 C C . LYS A 1 118 ? -24.658 36.058 12.820 1.00 43.52 116 LYS X C 1
ATOM 939 O O . LYS A 1 118 ? -25.753 36.224 12.286 1.00 44.74 116 LYS X O 1
ATOM 945 N N . SER A 1 119 ? -24.320 34.933 13.432 1.00 43.20 117 SER X N 1
ATOM 946 C CA . SER A 1 119 ? -25.258 33.827 13.551 1.00 43.76 117 SER X CA 1
ATOM 947 C C . SER A 1 119 ? -26.146 34.131 14.750 1.00 42.55 117 SER X C 1
ATOM 948 O O . SER A 1 119 ? -25.690 34.105 15.891 1.00 43.34 117 SER X O 1
ATOM 951 N N . LYS A 1 120 ? -27.412 34.434 14.486 1.00 41.69 118 LYS X N 1
ATOM 952 C CA . LYS A 1 120 ? -28.355 34.764 15.546 1.00 41.04 118 LYS X CA 1
ATOM 953 C C . LYS A 1 120 ? -28.710 33.571 16.424 1.00 40.17 118 LYS X C 1
ATOM 954 O O . LYS A 1 120 ? -28.609 32.420 15.999 1.00 38.46 118 LYS X O 1
ATOM 960 N N . GLU A 1 121 ? -29.117 33.857 17.657 1.00 37.23 119 GLU X N 1
ATOM 961 C CA . GLU A 1 121 ? -29.489 32.813 18.600 1.00 36.36 119 GLU X CA 1
ATOM 962 C C . GLU A 1 121 ? -30.759 32.103 18.155 1.00 32.60 119 GLU X C 1
ATOM 963 O O . GLU A 1 121 ? -31.737 32.737 17.769 1.00 31.49 119 GLU X O 1
ATOM 969 N N . ILE A 1 122 ? -30.733 30.780 18.217 1.00 31.58 120 ILE X N 1
ATOM 970 C CA . ILE A 1 122 ? -31.884 29.973 17.834 1.00 29.75 120 ILE X CA 1
ATOM 971 C C . ILE A 1 122 ? -32.606 29.507 19.097 1.00 29.04 120 ILE X C 1
ATOM 972 O O . ILE A 1 122 ? -31.992 28.944 20.002 1.00 29.36 120 ILE X O 1
ATOM 977 N N . LYS A 1 123 ? -33.909 29.742 19.157 1.00 28.47 121 LYS X N 1
ATOM 978 C CA . LYS A 1 123 ? -34.688 29.341 20.321 1.00 30.81 121 LYS X CA 1
ATOM 979 C C . LYS A 1 123 ? -35.704 28.266 19.949 1.00 30.44 121 LYS X C 1
ATOM 980 O O . LYS A 1 123 ? -35.674 27.738 18.836 1.00 28.71 121 LYS X O 1
ATOM 986 N N . ASN A 1 124 ? -36.591 27.926 20.879 1.00 28.83 122 ASN X N 1
ATOM 987 C CA . ASN A 1 124 ? -37.602 26.912 20.604 1.00 26.81 122 ASN X CA 1
ATOM 988 C C . ASN A 1 124 ? -38.674 27.478 19.698 1.00 26.67 122 ASN X C 1
ATOM 989 O O . ASN A 1 124 ? -39.411 26.736 19.049 1.00 26.83 122 ASN X O 1
ATOM 994 N N . VAL A 1 125 ? -38.760 28.803 19.663 1.00 25.91 123 VAL X N 1
ATOM 995 C CA . VAL A 1 125 ? -39.713 29.480 18.801 1.00 26.57 123 VAL X CA 1
ATOM 996 C C . VAL A 1 125 ? -38.932 30.504 17.978 1.00 29.26 123 VAL X C 1
ATOM 997 O O . VAL A 1 125 ? -38.191 31.326 18.526 1.00 27.79 123 VAL X O 1
ATOM 1001 N N . ASN A 1 126 ? -39.084 30.434 16.659 1.00 28.36 124 ASN X N 1
ATOM 1002 C CA . ASN A 1 126 ? -38.382 31.345 15.758 1.00 28.88 124 ASN X CA 1
ATOM 1003 C C . ASN A 1 126 ? -39.254 31.696 14.564 1.00 28.29 124 ASN X C 1
ATOM 1004 O O . ASN A 1 126 ? -40.123 30.923 14.168 1.00 29.17 124 ASN X O 1
ATOM 1009 N N . ILE A 1 127 ? -39.027 32.871 13.997 1.00 28.95 125 ILE X N 1
ATOM 1010 C CA . ILE A 1 127 ? -39.740 33.256 12.795 1.00 28.77 125 ILE X CA 1
ATOM 1011 C C . ILE A 1 127 ? -38.652 33.189 11.727 1.00 28.74 125 ILE X C 1
ATOM 1012 O O . ILE A 1 127 ? -37.631 33.874 11.829 1.00 27.66 125 ILE X O 1
ATOM 1017 N N . PHE A 1 128 ? -38.859 32.339 10.727 1.00 27.52 126 PHE X N 1
ATOM 1018 C CA . PHE A 1 128 ? -37.888 32.169 9.648 1.00 25.62 126 PHE X CA 1
ATOM 1019 C C . PHE A 1 128 ? -38.422 32.721 8.331 1.00 25.37 126 PHE X C 1
ATOM 1020 O O . PHE A 1 128 ? -39.624 32.667 8.062 1.00 26.65 126 PHE X O 1
ATOM 1028 N N . SER A 1 129 ? -37.521 33.248 7.510 1.00 24.53 127 SER X N 1
ATOM 1029 C CA . SER A 1 129 ? -37.894 33.768 6.204 1.00 24.06 127 SER X CA 1
ATOM 1030 C C . SER A 1 129 ? -36.907 33.178 5.199 1.00 23.07 127 SER X C 1
ATOM 1031 O O . SER A 1 129 ? -35.696 33.209 5.418 1.00 21.92 127 SER X O 1
ATOM 1034 N N . THR A 1 130 ? -37.428 32.647 4.096 1.00 23.89 128 THR X N 1
ATOM 1035 C CA . THR A 1 130 ? -36.593 32.011 3.084 1.00 22.50 128 THR X CA 1
ATOM 1036 C C . THR A 1 130 ? -35.706 32.935 2.264 1.00 24.08 128 THR X C 1
ATOM 1037 O O . THR A 1 130 ? -36.130 34.019 1.858 1.00 23.48 128 THR X O 1
ATOM 1041 N N . LEU A 1 131 ? -34.469 32.491 2.038 1.00 22.74 129 LEU X N 1
ATOM 1042 C CA . LEU A 1 131 ? -33.516 33.206 1.196 1.00 22.11 129 LEU X CA 1
ATOM 1043 C C . LEU A 1 131 ? -33.451 32.392 -0.110 1.00 22.82 129 LEU X C 1
ATOM 1044 O O . LEU A 1 131 ? -32.996 32.874 -1.145 1.00 23.44 129 LEU X O 1
ATOM 1049 N N . SER A 1 132 ? -33.890 31.137 -0.027 1.00 22.46 130 SER X N 1
ATOM 1050 C CA . SER A 1 132 ? -33.989 30.231 -1.178 1.00 20.58 130 SER X CA 1
ATOM 1051 C C . SER A 1 132 ? -35.198 29.343 -0.845 1.00 20.55 130 SER X C 1
ATOM 1052 O O . SER A 1 132 ? -35.458 29.065 0.323 1.00 18.61 130 SER X O 1
ATOM 1055 N N . PRO A 1 133 ? -35.959 28.907 -1.866 1.00 21.25 131 PRO X N 1
ATOM 1056 C CA . PRO A 1 133 ? -37.155 28.071 -1.679 1.00 21.37 131 PRO X CA 1
ATOM 1057 C C . PRO A 1 133 ? -36.984 26.774 -0.899 1.00 18.96 131 PRO X C 1
ATOM 1058 O O . PRO A 1 133 ? -36.003 26.061 -1.068 1.00 19.19 131 PRO X O 1
ATOM 1062 N N . ILE A 1 134 ? -37.955 26.476 -0.042 1.00 19.08 132 ILE X N 1
ATOM 1063 C CA . ILE A 1 134 ? -37.925 25.245 0.734 1.00 19.33 132 ILE X CA 1
ATOM 1064 C C . ILE A 1 134 ? -38.598 24.136 -0.079 1.00 21.71 132 ILE X C 1
ATOM 1065 O O . ILE A 1 134 ? -39.728 24.288 -0.561 1.00 21.42 132 ILE X O 1
ATOM 1070 N N . VAL A 1 135 ? -37.880 23.031 -0.237 1.00 21.63 133 VAL X N 1
ATOM 1071 C CA . VAL A 1 135 ? -38.358 21.886 -1.001 1.00 20.99 133 VAL X CA 1
ATOM 1072 C C . VAL A 1 135 ? -38.662 20.707 -0.080 1.00 21.44 133 VAL X C 1
ATOM 1073 O O . VAL A 1 135 ? -37.825 20.299 0.723 1.00 19.33 133 VAL X O 1
ATOM 1077 N N . VAL A 1 136 ? -39.876 20.179 -0.191 1.00 22.00 134 VAL X N 1
ATOM 1078 C CA . VAL A 1 136 ? -40.300 19.031 0.602 1.00 22.04 134 VAL X CA 1
ATOM 1079 C C . VAL A 1 136 ? -41.063 18.129 -0.354 1.00 26.08 134 VAL X C 1
ATOM 1080 O O . VAL A 1 136 ? -42.072 18.538 -0.934 1.00 24.12 134 VAL X O 1
ATOM 1084 N N . ARG A 1 137 ? -40.586 16.902 -0.517 1.00 28.62 135 ARG X N 1
ATOM 1085 C CA . ARG A 1 137 ? -41.222 15.985 -1.450 1.00 33.42 135 ARG X CA 1
ATOM 1086 C C . ARG A 1 137 ? -41.700 14.670 -0.856 1.00 34.74 135 ARG X C 1
ATOM 1087 O O . ARG A 1 137 ? -41.349 14.301 0.265 1.00 33.08 135 ARG X O 1
ATOM 1095 N N . THR A 1 138 ? -42.518 13.975 -1.637 1.00 36.70 136 THR X N 1
ATOM 1096 C CA . THR A 1 138 ? -43.050 12.679 -1.261 1.00 40.10 136 THR X CA 1
ATOM 1097 C C . THR A 1 138 ? -43.088 11.861 -2.550 1.00 43.34 136 THR X C 1
ATOM 1098 O O . THR A 1 138 ? -42.811 12.388 -3.627 1.00 42.25 136 THR X O 1
ATOM 1102 N N . VAL A 1 139 ? -43.416 10.581 -2.446 1.00 47.89 137 VAL X N 1
ATOM 1103 C CA . VAL A 1 139 ? -43.466 9.724 -3.624 1.00 53.43 137 VAL X CA 1
ATOM 1104 C C . VAL A 1 139 ? -44.892 9.435 -4.077 1.00 57.27 137 VAL X C 1
ATOM 1105 O O . VAL A 1 139 ? -45.721 8.982 -3.289 1.00 57.94 137 VAL X O 1
ATOM 1109 N N . LYS A 1 140 ? -45.168 9.706 -5.350 1.00 62.50 138 LYS X N 1
ATOM 1110 C CA . LYS A 1 140 ? -46.483 9.456 -5.931 1.00 68.61 138 LYS X CA 1
ATOM 1111 C C . LYS A 1 140 ? -46.362 8.653 -7.227 1.00 72.59 138 LYS X C 1
ATOM 1112 O O . LYS A 1 140 ? -45.315 8.653 -7.878 1.00 72.59 138 LYS X O 1
ATOM 1118 N N . PHE A 1 141 ? -47.446 7.977 -7.594 1.00 77.05 139 PHE X N 1
ATOM 1119 C CA . PHE A 1 141 ? -47.485 7.143 -8.792 1.00 81.35 139 PHE X CA 1
ATOM 1120 C C . PHE A 1 141 ? -47.368 7.886 -10.123 1.00 83.28 139 PHE X C 1
ATOM 1121 O O . PHE A 1 141 ? -47.938 8.962 -10.308 1.00 83.48 139 PHE X O 1
ATOM 1129 N N . GLU A 1 142 ? -46.619 7.288 -11.047 1.00 85.36 140 GLU X N 1
ATOM 1130 C CA . GLU A 1 142 ? -46.406 7.847 -12.379 1.00 87.76 140 GLU X CA 1
ATOM 1131 C C . GLU A 1 142 ? -45.936 6.766 -13.348 1.00 88.29 140 GLU X C 1
ATOM 1132 O O . GLU A 1 142 ? -44.748 6.671 -13.660 1.00 88.82 140 GLU X O 1
ATOM 1138 N N . GLY A 1 143 ? -46.874 5.950 -13.818 1.00 88.53 141 GLY X N 1
ATOM 1139 C CA . GLY A 1 143 ? -46.532 4.895 -14.753 1.00 88.32 141 GLY X CA 1
ATOM 1140 C C . GLY A 1 143 ? -45.806 3.723 -14.121 1.00 88.27 141 GLY X C 1
ATOM 1141 O O . GLY A 1 143 ? -46.222 3.209 -13.083 1.00 88.39 141 GLY X O 1
ATOM 1142 N N . ASP A 1 144 ? -44.715 3.301 -14.752 1.00 88.00 142 ASP X N 1
ATOM 1143 C CA . ASP A 1 144 ? -43.927 2.176 -14.261 1.00 87.36 142 ASP X CA 1
ATOM 1144 C C . ASP A 1 144 ? -42.726 2.634 -13.440 1.00 86.22 142 ASP X C 1
ATOM 1145 O O . ASP A 1 144 ? -41.729 1.918 -13.332 1.00 86.02 142 ASP X O 1
ATOM 1150 N N . LYS A 1 145 ? -42.827 3.828 -12.863 1.00 84.37 143 LYS X N 1
ATOM 1151 C CA . LYS A 1 145 ? -41.748 4.374 -12.048 1.00 81.83 143 LYS X CA 1
ATOM 1152 C C . LYS A 1 145 ? -42.2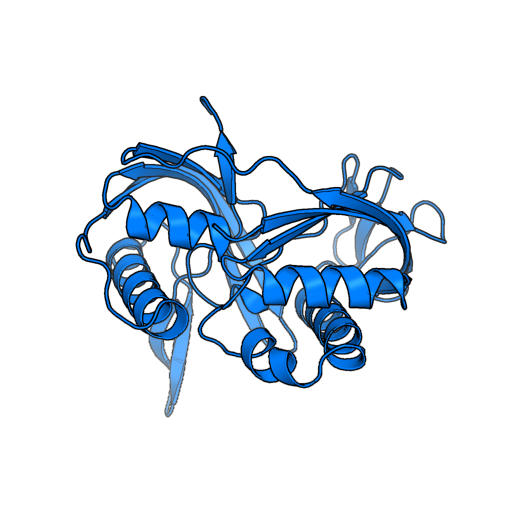49 5.354 -10.994 1.00 79.57 143 LYS X C 1
ATOM 1153 O O . LYS A 1 145 ? -43.259 6.033 -11.186 1.00 79.16 143 LYS X O 1
ATOM 1159 N N . LEU A 1 146 ? -41.534 5.414 -9.874 1.00 76.60 144 LEU X N 1
ATOM 1160 C CA . LEU A 1 146 ? -41.887 6.314 -8.786 1.00 73.11 144 LEU X CA 1
ATOM 1161 C C . LEU A 1 146 ? -41.411 7.716 -9.122 1.00 70.76 144 LEU X C 1
ATOM 1162 O O . LEU A 1 146 ? -40.224 7.934 -9.368 1.00 70.78 144 LEU X O 1
ATOM 1167 N N . LYS A 1 147 ? -42.336 8.666 -9.129 1.00 67.71 145 LYS X N 1
ATOM 1168 C CA . LYS A 1 147 ? -41.984 10.043 -9.433 1.00 64.92 145 LYS X CA 1
ATOM 1169 C C . LYS A 1 147 ? -42.097 10.890 -8.171 1.00 61.68 145 LYS X C 1
ATOM 1170 O O . LYS A 1 147 ? -43.010 10.703 -7.365 1.00 60.11 145 LYS X O 1
ATOM 1176 N N . HIS A 1 148 ? -41.159 11.813 -7.997 1.00 57.73 146 HIS X N 1
ATOM 1177 C CA . HIS A 1 148 ? -41.178 12.682 -6.833 1.00 53.90 146 HIS X CA 1
ATOM 1178 C C . HIS A 1 148 ? -42.266 13.727 -6.986 1.00 49.96 146 HIS X C 1
ATOM 1179 O O . HIS A 1 148 ? -42.506 14.237 -8.080 1.00 48.81 146 HIS X O 1
ATOM 1186 N N . TRP A 1 149 ? -42.939 14.022 -5.883 1.00 44.53 147 TRP X N 1
ATOM 1187 C CA . TRP A 1 149 ? -44.001 15.006 -5.882 1.00 40.60 147 TRP X CA 1
ATOM 1188 C C . TRP A 1 149 ? -43.660 16.102 -4.873 1.00 37.46 147 TRP X C 1
ATOM 1189 O O . TRP A 1 149 ? -43.518 15.836 -3.679 1.00 33.11 147 TRP X O 1
ATOM 1200 N N . ASP A 1 150 ? -43.519 17.327 -5.370 1.00 34.55 148 ASP X N 1
ATOM 1201 C CA . ASP A 1 150 ? -43.185 18.477 -4.535 1.00 34.03 148 ASP X CA 1
ATOM 1202 C C . ASP A 1 150 ? -44.396 18.984 -3.766 1.00 31.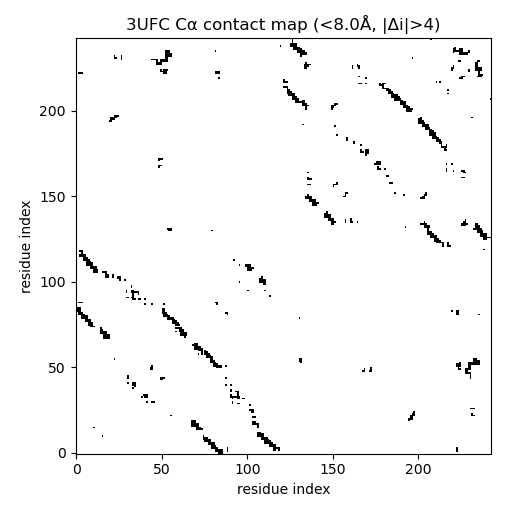76 148 ASP X C 1
ATOM 1203 O O . ASP A 1 150 ? -45.460 19.236 -4.341 1.00 31.61 148 ASP X O 1
ATOM 1208 N N . LEU A 1 151 ? -44.219 19.133 -2.458 1.00 28.15 149 LEU X N 1
ATOM 1209 C CA . LEU A 1 151 ? -45.285 19.586 -1.574 1.00 27.41 149 LEU X CA 1
ATOM 1210 C C . LEU A 1 151 ? -45.120 21.040 -1.144 1.00 27.56 149 LEU X C 1
ATOM 1211 O O . LEU A 1 151 ? -44.024 21.598 -1.210 1.00 24.65 149 LEU X O 1
ATOM 1216 N N . TYR A 1 152 ? -46.228 21.632 -0.700 1.00 28.29 150 TYR X N 1
ATOM 1217 C CA . TYR A 1 152 ? -46.275 23.014 -0.229 1.00 30.96 150 TYR X CA 1
ATOM 1218 C C . TYR A 1 152 ? -46.874 22.992 1.176 1.00 32.24 150 TYR X C 1
ATOM 1219 O O . TYR A 1 152 ? -47.526 22.021 1.557 1.00 31.95 150 TYR X O 1
ATOM 1228 N N . PRO A 1 153 ? -46.677 24.068 1.958 1.00 34.23 151 PRO X N 1
ATOM 1229 C CA . PRO A 1 153 ? -47.204 24.144 3.323 1.00 36.10 151 PRO X CA 1
ATOM 1230 C C . PRO A 1 153 ? -48.695 23.848 3.485 1.00 38.11 151 PRO X C 1
ATOM 1231 O O . PRO A 1 153 ? -49.125 23.436 4.562 1.00 39.42 151 PRO X O 1
ATOM 1235 N N . HIS A 1 154 ? -49.486 24.051 2.434 1.00 40.35 152 HIS X N 1
ATOM 1236 C CA . HIS A 1 154 ? -50.919 23.780 2.541 1.00 42.11 152 HIS X CA 1
ATOM 1237 C C . HIS A 1 154 ? -51.270 22.312 2.313 1.00 41.45 152 HIS X C 1
ATOM 1238 O O . HIS A 1 154 ? -52.425 21.919 2.459 1.00 43.34 152 HIS X O 1
ATOM 1245 N N . ASP A 1 155 ? -50.272 21.504 1.964 1.00 38.94 153 ASP X N 1
ATOM 1246 C CA . ASP A 1 155 ? -50.477 20.075 1.737 1.00 37.66 153 ASP X CA 1
ATOM 1247 C C . ASP A 1 155 ? -50.483 19.321 3.066 1.00 37.88 153 ASP X C 1
ATOM 1248 O O . ASP A 1 155 ? -49.635 19.559 3.929 1.00 35.46 153 ASP X O 1
ATOM 1253 N N . GLU A 1 156 ? -51.437 18.406 3.226 1.00 38.08 154 GLU X N 1
ATOM 1254 C CA . GLU A 1 156 ? -51.554 17.624 4.457 1.00 39.10 154 GLU X CA 1
ATOM 1255 C C . GLU A 1 156 ? -50.271 16.896 4.855 1.00 35.71 154 GLU X C 1
ATOM 1256 O O . GLU A 1 156 ? -49.955 16.794 6.038 1.00 35.84 154 GLU X O 1
ATOM 1262 N N . LEU A 1 157 ? -49.542 16.381 3.869 1.00 33.90 155 LEU X N 1
ATOM 1263 C CA . LEU A 1 157 ? -48.303 15.650 4.138 1.00 35.02 155 LEU X CA 1
ATOM 1264 C C . LEU A 1 157 ? -47.056 16.517 4.337 1.00 31.53 155 LEU X C 1
ATOM 1265 O O . LEU A 1 157 ? -46.024 16.016 4.772 1.00 30.79 155 LEU X O 1
ATOM 1270 N N . PHE A 1 15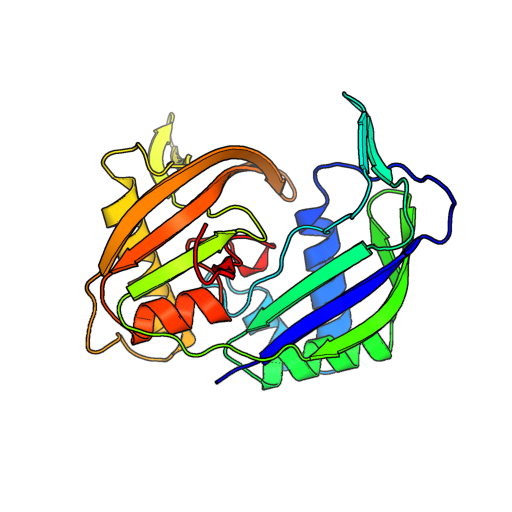8 ? -47.150 17.804 4.017 1.00 30.41 156 PHE X N 1
ATOM 1271 C CA . PHE A 1 158 ? -46.004 18.711 4.136 1.00 28.29 156 PHE X CA 1
ATOM 1272 C C . PHE A 1 158 ? -45.241 18.600 5.457 1.00 27.50 156 PHE X C 1
ATOM 1273 O O . PHE A 1 158 ? -44.060 18.237 5.478 1.00 24.68 156 PHE X O 1
ATOM 1281 N N . LEU A 1 159 ? -45.916 18.914 6.559 1.00 27.96 157 LEU X N 1
ATOM 1282 C CA . LEU A 1 159 ? -45.278 18.879 7.866 1.00 28.20 157 LEU X CA 1
ATOM 1283 C C . LEU A 1 159 ? -44.619 17.543 8.200 1.00 28.44 157 LEU X C 1
ATOM 1284 O O . LEU A 1 159 ? -43.452 17.514 8.583 1.00 26.99 157 LEU X O 1
ATOM 1289 N N . ASP A 1 160 ? -45.348 16.439 8.061 1.00 28.31 158 ASP X N 1
ATOM 1290 C CA . ASP A 1 160 ? -44.763 15.136 8.365 1.00 29.09 158 ASP X CA 1
ATOM 1291 C C . ASP A 1 160 ? -43.575 14.829 7.466 1.00 26.89 158 ASP X C 1
ATOM 1292 O O . ASP A 1 160 ? -42.583 14.249 7.915 1.00 25.34 158 ASP X O 1
ATOM 1297 N N . ARG A 1 161 ? -43.674 15.212 6.197 1.00 24.41 159 ARG X N 1
ATOM 1298 C CA . ARG A 1 161 ? -42.570 14.994 5.270 1.00 25.69 159 ARG X CA 1
ATOM 1299 C C . ARG A 1 161 ? -41.366 15.853 5.688 1.00 24.44 159 ARG X C 1
ATOM 1300 O O . ARG A 1 161 ? -40.232 15.375 5.707 1.00 25.16 159 ARG X O 1
ATOM 1308 N N . LEU A 1 162 ? -41.616 17.116 6.027 1.00 23.39 160 LEU X N 1
ATOM 1309 C CA . LEU A 1 162 ? -40.530 18.005 6.440 1.00 21.97 160 LEU X CA 1
ATOM 1310 C C . LEU A 1 162 ? -39.869 17.438 7.699 1.00 23.45 160 LEU X C 1
ATOM 1311 O O . LEU A 1 162 ? -38.644 17.401 7.806 1.00 22.55 160 LEU X O 1
ATOM 1316 N N . ARG A 1 163 ? -40.685 16.976 8.645 1.00 23.48 161 ARG X N 1
ATOM 1317 C CA . ARG A 1 163 ? -40.155 16.408 9.873 1.00 24.74 161 ARG X CA 1
ATOM 1318 C C . ARG A 1 163 ? -39.223 15.236 9.591 1.00 25.19 161 ARG X C 1
ATOM 1319 O O . ARG A 1 163 ? -38.117 15.182 10.124 1.00 24.61 161 ARG X O 1
ATOM 1327 N N . LYS A 1 164 ? -39.663 14.305 8.746 1.00 23.94 162 LYS X N 1
ATOM 1328 C CA . LYS A 1 164 ? -38.848 13.137 8.422 1.00 25.42 162 LYS X CA 1
ATOM 1329 C C . LYS A 1 164 ? -37.550 13.523 7.729 1.00 23.15 162 LYS X C 1
ATOM 1330 O O . LYS A 1 164 ? -36.484 12.997 8.048 1.00 23.26 162 LYS X O 1
ATOM 1336 N N . VAL A 1 165 ? -37.650 14.426 6.762 1.00 22.19 163 VAL X N 1
ATOM 1337 C CA . VAL A 1 165 ? -36.478 14.880 6.032 1.00 22.89 163 VAL X CA 1
ATOM 1338 C C . VAL A 1 165 ? -35.437 15.479 6.983 1.00 21.31 163 VAL X C 1
ATOM 1339 O O . VAL A 1 165 ? -34.257 15.147 6.907 1.00 21.39 163 VAL X O 1
ATOM 1343 N N . MET A 1 166 ? -35.878 16.354 7.884 1.00 22.45 164 MET X N 1
ATOM 1344 C CA . MET A 1 166 ? -34.952 16.984 8.819 1.00 22.31 164 MET X CA 1
ATOM 1345 C C . MET A 1 166 ? -34.280 15.952 9.730 1.00 22.78 164 MET X C 1
ATOM 1346 O O . MET A 1 166 ? -33.079 16.043 9.988 1.00 22.19 164 MET X O 1
ATOM 1351 N N . LEU A 1 167 ? -35.038 14.962 10.201 1.00 23.60 165 LEU X N 1
ATOM 1352 C CA . LEU A 1 167 ? -34.461 13.932 11.070 1.00 24.50 165 LEU X CA 1
ATOM 1353 C C . LEU A 1 167 ? -33.411 13.100 10.333 1.00 24.57 165 LEU X C 1
ATOM 1354 O O . LEU A 1 167 ? -32.354 12.790 10.882 1.00 23.48 165 LEU X O 1
ATOM 1359 N N . LEU A 1 168 ? -33.712 12.747 9.086 1.00 25.76 166 LEU X N 1
ATOM 1360 C CA . LEU A 1 168 ? -32.806 11.955 8.254 1.00 25.67 166 LEU X CA 1
ATOM 1361 C C . LEU A 1 168 ? -31.512 12.721 7.958 1.00 25.13 166 LEU X C 1
ATOM 1362 O O . LEU A 1 168 ? -30.415 12.176 8.070 1.00 23.98 166 LEU X O 1
ATOM 1367 N N . ARG A 1 169 ? -31.648 13.980 7.552 1.00 23.20 167 ARG X N 1
ATOM 1368 C CA . ARG A 1 169 ? -30.481 14.806 7.250 1.00 23.97 167 ARG X CA 1
ATOM 1369 C C . ARG A 1 169 ? -29.642 15.028 8.513 1.00 23.54 167 ARG X C 1
ATOM 1370 O O . ARG A 1 169 ? -28.414 14.940 8.477 1.00 24.31 167 ARG X O 1
ATOM 1378 N N . TYR A 1 170 ? -30.312 15.300 9.629 1.00 23.35 168 TYR X N 1
ATOM 1379 C CA . TYR A 1 170 ? -29.627 15.527 10.903 1.00 24.14 168 TYR X CA 1
ATOM 1380 C C . TYR A 1 170 ? -28.795 14.300 11.306 1.00 26.70 168 TYR X C 1
ATOM 1381 O O . TYR A 1 170 ? -27.656 14.427 11.761 1.00 23.94 168 TYR X O 1
ATOM 1390 N N . HIS A 1 171 ? -29.365 13.110 11.141 1.00 26.58 169 HIS X N 1
ATOM 1391 C CA . HIS A 1 171 ? -28.650 11.890 11.490 1.00 27.62 169 HIS X CA 1
ATOM 1392 C C . HIS A 1 171 ? -27.395 11.721 10.643 1.00 29.13 169 HIS X C 1
ATOM 1393 O O . HIS A 1 171 ? -26.313 11.425 11.159 1.00 27.98 169 HIS X O 1
ATOM 1400 N N . GLU A 1 172 ? -27.547 11.903 9.338 1.00 28.29 170 GLU X N 1
ATOM 1401 C CA . GLU A 1 172 ? -26.432 11.771 8.417 1.00 30.24 170 GLU X CA 1
ATOM 1402 C C . GLU A 1 172 ? -25.356 12.839 8.633 1.00 30.85 170 GLU X C 1
ATOM 1403 O O . GLU A 1 172 ? -24.170 12.524 8.714 1.00 29.91 170 GLU X O 1
ATOM 1409 N N . VAL A 1 173 ? -25.769 14.099 8.730 1.00 28.19 171 VAL X N 1
ATOM 1410 C CA . VAL A 1 173 ? -24.816 15.190 8.905 1.00 28.39 171 VAL X CA 1
ATOM 1411 C C . VAL A 1 173 ? -24.221 15.310 10.308 1.00 29.84 171 VAL X C 1
ATOM 1412 O O . VAL A 1 173 ? -23.006 15.442 10.452 1.00 30.87 171 VAL X O 1
ATOM 1416 N N . MET A 1 174 ? -25.060 15.250 11.337 1.00 30.54 172 MET X N 1
ATOM 1417 C CA . MET A 1 174 ? -24.585 15.369 12.715 1.00 31.09 172 MET X CA 1
ATOM 1418 C C . MET A 1 174 ? -24.073 14.055 13.311 1.00 33.84 172 MET X C 1
ATOM 1419 O O . MET A 1 174 ? -23.380 14.062 14.327 1.00 33.79 172 MET X O 1
ATOM 1424 N N . GLY A 1 175 ? -24.420 12.926 12.700 1.00 32.87 173 GLY X N 1
ATOM 1425 C CA . GLY A 1 175 ? -23.943 11.656 13.222 1.00 34.79 173 GLY X CA 1
ATOM 1426 C C . GLY A 1 175 ? -24.971 10.831 13.975 1.00 35.92 173 GLY X C 1
ATOM 1427 O O . GLY A 1 175 ? -24.855 9.610 14.044 1.00 38.09 173 GLY X O 1
ATOM 1428 N N . ASP A 1 176 ? -25.967 11.485 14.558 1.00 35.27 174 ASP X N 1
ATOM 1429 C CA . ASP A 1 176 ? -27.009 10.765 15.275 1.00 36.75 174 ASP X CA 1
ATOM 1430 C C . ASP A 1 176 ? -28.286 11.590 15.276 1.00 35.51 174 ASP X C 1
ATOM 1431 O O . ASP A 1 176 ? -28.274 12.759 14.896 1.00 33.43 174 ASP X O 1
ATOM 1436 N N . LEU A 1 177 ? -29.390 10.974 15.684 1.00 35.08 175 LEU X N 1
ATOM 1437 C CA . LEU A 1 177 ? -30.667 11.669 15.734 1.00 35.82 175 LEU X CA 1
ATOM 1438 C C . LEU A 1 177 ? -30.625 12.692 16.863 1.00 35.59 175 LEU X C 1
ATOM 1439 O O . LEU A 1 177 ? -29.895 12.519 17.837 1.00 34.01 175 LEU X O 1
ATOM 1444 N N . PRO A 1 178 ? -31.396 13.783 16.737 1.00 33.93 176 PRO X N 1
ATOM 1445 C CA . PRO A 1 178 ? -31.426 14.815 17.775 1.00 34.94 176 PRO X CA 1
ATOM 1446 C C . PRO A 1 178 ? -32.242 14.304 18.960 1.00 36.69 176 PRO X C 1
ATOM 1447 O O . PRO A 1 178 ? -33.162 13.508 18.784 1.00 36.37 176 PRO X O 1
ATOM 1451 N N . GLU A 1 179 ? -31.906 14.757 20.161 1.00 37.46 177 GLU X N 1
ATOM 1452 C CA . GLU A 1 179 ? -32.633 14.324 21.345 1.00 38.57 177 GLU X CA 1
ATOM 1453 C C . GLU A 1 179 ? -34.109 14.694 21.211 1.00 36.69 177 GLU X C 1
ATOM 1454 O O . GLU A 1 179 ? -34.988 13.870 21.447 1.00 34.84 177 GLU X O 1
ATOM 1460 N N . ASP A 1 180 ? -34.375 15.940 20.833 1.00 33.93 178 ASP X N 1
ATOM 1461 C CA . ASP A 1 180 ? -35.743 16.399 20.648 1.00 33.48 178 ASP X CA 1
ATOM 1462 C C . ASP A 1 180 ? -36.027 16.350 19.148 1.00 34.03 178 ASP X C 1
ATOM 1463 O O . ASP A 1 180 ? -35.419 17.083 18.362 1.00 30.43 178 ASP X O 1
ATOM 1468 N N . LYS A 1 181 ? -36.957 15.484 18.757 1.00 34.10 179 LYS X N 1
ATOM 1469 C CA . LYS A 1 181 ? -37.297 15.306 17.350 1.00 34.85 179 LYS X CA 1
ATOM 1470 C C . LYS A 1 181 ? -38.599 15.965 16.921 1.00 34.71 179 LYS X C 1
ATOM 1471 O O . LYS A 1 181 ? -39.003 15.829 15.769 1.00 35.55 179 LYS X O 1
ATOM 1477 N N . ASP A 1 182 ? -39.248 16.697 17.816 1.00 33.61 180 ASP X N 1
ATOM 1478 C CA . ASP A 1 182 ? -40.533 17.291 17.463 1.00 33.70 180 ASP X CA 1
ATOM 1479 C C . ASP A 1 182 ? -40.588 18.796 17.229 1.00 30.71 180 ASP X C 1
ATOM 1480 O O . ASP A 1 182 ? -39.928 19.571 17.914 1.00 29.75 180 ASP X O 1
ATOM 1485 N N . PHE A 1 183 ? -41.398 19.195 16.252 1.00 28.36 181 PHE X N 1
ATOM 1486 C CA . PHE A 1 183 ? -41.594 20.604 15.934 1.00 28.11 181 PHE X CA 1
ATOM 1487 C C . PHE A 1 183 ? -42.810 20.791 15.046 1.00 28.46 181 PHE X C 1
ATOM 1488 O O . PHE A 1 183 ? -43.284 19.848 14.417 1.00 27.34 181 PHE X O 1
ATOM 1496 N N . ARG A 1 184 ? -43.317 22.016 15.010 1.00 29.77 182 ARG X N 1
ATOM 1497 C CA . ARG A 1 184 ? -44.461 22.355 14.179 1.00 32.07 182 ARG X CA 1
ATOM 1498 C C . ARG A 1 184 ? -44.186 23.735 13.597 1.00 31.96 182 ARG X C 1
ATOM 1499 O O . ARG A 1 184 ? -43.267 24.429 14.035 1.00 29.00 182 ARG X O 1
ATOM 1507 N N . ILE A 1 185 ? -44.966 24.129 12.602 1.00 31.89 183 ILE X N 1
ATOM 1508 C CA . ILE A 1 185 ? -44.780 25.435 11.987 1.00 35.09 183 ILE X CA 1
ATOM 1509 C C . ILE A 1 185 ? -46.122 26.065 11.686 1.00 36.01 183 ILE X C 1
ATOM 1510 O O . ILE A 1 185 ? -47.123 25.367 11.523 1.00 38.36 183 ILE X O 1
ATOM 1515 N N . GLU A 1 186 ? -46.147 27.388 11.624 1.00 36.84 184 GLU X N 1
ATOM 1516 C CA . GLU A 1 186 ? -47.372 28.079 11.275 1.00 38.60 184 GLU X CA 1
ATOM 1517 C C . GLU A 1 186 ? -47.012 29.061 10.172 1.00 37.93 184 GLU X C 1
ATOM 1518 O O . GLU A 1 186 ? -46.142 29.918 10.337 1.00 35.67 184 GLU X O 1
ATOM 1524 N N . LEU A 1 187 ? -47.668 28.897 9.029 1.00 37.42 185 LEU X N 1
ATOM 1525 C CA . LEU A 1 187 ? -47.428 29.738 7.866 1.00 38.36 185 LEU X CA 1
ATOM 1526 C C . LEU A 1 187 ? -47.847 31.181 8.088 1.00 38.54 185 LEU X C 1
ATOM 1527 O O . LEU A 1 187 ? -48.942 31.448 8.575 1.00 39.43 185 LEU X O 1
ATOM 1532 N N . ILE A 1 188 ? -46.972 32.109 7.720 1.00 38.20 186 ILE X N 1
ATOM 1533 C CA . ILE A 1 188 ? -47.268 33.527 7.848 1.00 37.10 186 ILE X CA 1
ATOM 1534 C C . ILE A 1 188 ? -47.430 34.123 6.449 1.00 38.29 186 ILE X C 1
ATOM 1535 O O . ILE A 1 188 ? -48.389 34.845 6.187 1.00 38.19 186 ILE X O 1
ATOM 1540 N N . LYS A 1 189 ? -46.493 33.810 5.556 1.00 37.82 187 LYS X N 1
ATOM 1541 C CA . LYS A 1 189 ? -46.534 34.292 4.174 1.00 38.47 187 LYS X CA 1
ATOM 1542 C C . LYS A 1 189 ? -46.134 33.136 3.260 1.00 38.03 187 LYS X C 1
ATOM 1543 O O . LYS A 1 189 ? -45.332 32.288 3.647 1.00 35.97 187 LYS X O 1
ATOM 1549 N N . PHE A 1 190 ? -46.678 33.106 2.047 1.00 36.60 188 PHE X N 1
ATOM 1550 C CA . PHE A 1 190 ? -46.369 32.024 1.122 1.00 36.59 188 PHE X CA 1
ATOM 1551 C C . PHE A 1 190 ? -46.561 32.345 -0.356 1.00 37.80 188 PHE X C 1
ATOM 1552 O O . PHE A 1 190 ? -47.505 33.034 -0.740 1.00 39.09 188 PHE X O 1
ATOM 1560 N N . LYS A 1 191 ? -45.653 31.827 -1.178 1.00 38.87 189 LYS X N 1
ATOM 1561 C CA . LYS A 1 191 ? -45.723 31.977 -2.626 1.00 38.64 189 LYS X CA 1
ATOM 1562 C C . LYS A 1 191 ? -44.944 30.812 -3.233 1.00 37.77 189 LYS X C 1
ATOM 1563 O O . LYS A 1 191 ? -43.780 30.581 -2.887 1.00 35.15 189 LYS X O 1
ATOM 1569 N N . PRO A 1 192 ? -45.588 30.045 -4.132 1.00 36.43 190 PRO X N 1
ATOM 1570 C CA . PRO A 1 192 ? -44.955 28.897 -4.783 1.00 34.89 190 PRO X CA 1
ATOM 1571 C C . PRO A 1 192 ? -43.906 29.325 -5.794 1.00 34.57 190 PRO X C 1
ATOM 1572 O O . PRO A 1 192 ? -43.955 30.437 -6.319 1.00 33.51 190 PRO X O 1
ATOM 1576 N N . THR A 1 193 ? -42.957 28.437 -6.064 1.00 32.26 191 THR X N 1
ATOM 1577 C CA . THR A 1 193 ? -41.911 28.738 -7.024 1.00 31.42 191 THR X CA 1
ATOM 1578 C C . THR A 1 193 ? -41.588 27.490 -7.830 1.00 29.77 191 THR X C 1
ATOM 1579 O O . THR A 1 193 ? -41.839 26.368 -7.388 1.00 29.50 191 THR X O 1
ATOM 1583 N N . ARG A 1 194 ? -41.032 27.693 -9.016 1.00 27.29 192 ARG X N 1
ATOM 1584 C CA . ARG A 1 194 ? -40.673 26.592 -9.893 1.00 29.11 192 ARG X CA 1
ATOM 1585 C C . ARG A 1 194 ? -39.335 26.929 -10.533 1.00 26.51 192 ARG X C 1
ATOM 1586 O O . ARG A 1 194 ? -39.184 27.979 -11.148 1.00 27.53 192 ARG X O 1
ATOM 1594 N N . LEU A 1 195 ? -38.368 26.036 -10.388 1.00 26.09 193 LEU X N 1
ATOM 1595 C CA . LEU A 1 195 ? -37.043 26.265 -10.935 1.00 27.14 193 LEU X CA 1
ATOM 1596 C C . LEU A 1 195 ? -36.468 25.021 -11.582 1.00 28.46 193 LEU X C 1
ATOM 1597 O O . LEU A 1 195 ? -36.616 23.913 -11.067 1.00 28.22 193 LEU X O 1
ATOM 1602 N N . ILE A 1 196 ? -35.798 25.207 -12.712 1.00 27.75 194 ILE X N 1
ATOM 1603 C CA . ILE A 1 196 ? -35.164 24.086 -13.379 1.00 28.51 194 ILE X CA 1
ATOM 1604 C C . ILE A 1 196 ? -33.797 23.925 -12.734 1.00 28.92 194 ILE X C 1
ATOM 1605 O O . ILE A 1 196 ? -33.003 24.864 -12.703 1.00 30.54 194 ILE X O 1
ATOM 1610 N N . VAL A 1 197 ? -33.539 22.741 -12.196 1.00 29.34 195 VAL X N 1
ATOM 1611 C CA . VAL A 1 197 ? -32.260 22.454 -11.567 1.00 29.49 195 VAL X CA 1
ATOM 1612 C C . VAL A 1 197 ? -31.609 21.384 -12.425 1.00 30.41 195 VAL X C 1
ATOM 1613 O O . VAL A 1 197 ? -31.980 20.209 -12.362 1.00 30.09 195 VAL X O 1
ATOM 1617 N N . LYS A 1 198 ? -30.652 21.815 -13.237 1.00 29.60 196 LYS X N 1
ATOM 1618 C CA . LYS A 1 198 ? -29.943 20.941 -14.157 1.00 34.00 196 LYS X CA 1
ATOM 1619 C C . LYS A 1 198 ? -30.871 20.507 -15.299 1.00 33.79 196 LYS X C 1
ATOM 1620 O O . LYS A 1 198 ? -30.900 21.138 -16.354 1.00 35.38 196 LYS X O 1
ATOM 1626 N N . ASP A 1 199 ? -31.646 19.451 -15.077 1.00 33.09 197 ASP X N 1
ATOM 1627 C CA . ASP A 1 199 ? -32.537 18.950 -16.120 1.00 34.04 197 ASP X CA 1
ATOM 1628 C C . ASP A 1 199 ? -33.980 18.723 -15.681 1.00 32.23 197 ASP X C 1
ATOM 1629 O O . ASP A 1 199 ? -34.805 18.268 -16.477 1.00 32.25 197 ASP X O 1
ATOM 1634 N N . SER A 1 200 ? -34.295 19.044 -14.429 1.00 29.66 198 SER X N 1
ATOM 1635 C CA . SER A 1 200 ? -35.651 18.842 -13.931 1.00 28.35 198 SER X CA 1
ATOM 1636 C C . SER A 1 200 ? -36.191 20.005 -13.105 1.00 28.86 198 SER X C 1
ATOM 1637 O O . SER A 1 200 ? -35.439 20.709 -12.423 1.00 28.73 198 SER X O 1
ATOM 1640 N N . TYR A 1 201 ? -37.503 20.201 -13.171 1.00 26.73 199 TYR X N 1
ATOM 1641 C CA . TYR A 1 201 ? -38.150 21.250 -12.406 1.00 27.60 199 TYR X CA 1
ATOM 1642 C C . TYR A 1 201 ? -38.187 20.840 -10.943 1.00 28.57 199 TYR X C 1
ATOM 1643 O O . TYR A 1 201 ? -38.391 19.672 -10.619 1.00 26.74 199 TYR X O 1
ATOM 1652 N N . ILE A 1 202 ? -37.973 21.803 -10.061 1.00 27.72 200 ILE X N 1
ATOM 1653 C CA . ILE A 1 202 ? -38.062 21.547 -8.637 1.00 27.13 200 ILE X CA 1
ATOM 1654 C C . ILE A 1 202 ? -38.981 22.646 -8.139 1.00 27.08 200 ILE X C 1
ATOM 1655 O O . ILE A 1 202 ? -38.722 23.825 -8.362 1.00 26.81 200 ILE X O 1
ATOM 1660 N N . ARG A 1 203 ? -40.082 22.254 -7.514 1.00 27.23 201 ARG X N 1
ATOM 1661 C CA . ARG A 1 203 ? -41.044 23.213 -6.999 1.00 28.19 201 ARG X CA 1
ATOM 1662 C C . ARG A 1 203 ? -40.881 23.337 -5.496 1.00 26.71 201 ARG X C 1
ATOM 1663 O O . ARG A 1 203 ? -40.758 22.338 -4.789 1.00 25.81 201 ARG X O 1
ATOM 1671 N N . GLY A 1 204 ? -40.866 24.575 -5.018 1.00 26.88 202 GLY X N 1
ATOM 1672 C CA . GLY A 1 204 ? -40.701 24.813 -3.597 1.00 25.51 202 GLY X CA 1
ATOM 1673 C C . GLY A 1 204 ? -41.512 25.998 -3.116 1.00 27.90 202 GLY X C 1
ATOM 1674 O O . GLY A 1 204 ? -42.333 26.558 -3.853 1.00 28.94 202 GLY X O 1
ATOM 1675 N N . SER A 1 205 ? -41.264 26.402 -1.879 1.00 26.28 203 SER X N 1
ATOM 1676 C CA . SER A 1 205 ? -42.000 27.501 -1.296 1.00 26.26 203 SER X CA 1
ATOM 1677 C C . SER A 1 205 ? -41.126 28.623 -0.755 1.00 26.31 203 SER X C 1
ATOM 1678 O O . SER A 1 205 ? -40.191 28.384 0.012 1.00 23.73 203 SER X O 1
ATOM 1681 N N . LEU A 1 206 ? -41.417 29.846 -1.183 1.00 26.57 204 LEU X N 1
ATOM 1682 C CA . LEU A 1 206 ? -40.726 31.004 -0.642 1.00 28.52 204 LEU X CA 1
ATOM 1683 C C . LEU A 1 206 ? -41.701 31.253 0.502 1.00 28.29 204 LEU X C 1
ATOM 1684 O O . LEU A 1 206 ? -42.910 31.314 0.280 1.00 30.88 204 LEU X O 1
ATOM 1689 N N . MET A 1 207 ? -41.211 31.361 1.726 1.00 27.24 205 MET X N 1
ATOM 1690 C CA . MET A 1 207 ? -42.146 31.525 2.825 1.00 27.96 205 MET X CA 1
ATOM 1691 C C . MET A 1 207 ? -41.593 32.119 4.105 1.00 27.27 205 MET X C 1
ATOM 1692 O O . MET A 1 207 ? -40.388 32.127 4.348 1.00 25.57 205 MET X O 1
ATOM 1697 N N . VAL A 1 208 ? -42.511 32.634 4.913 1.00 27.94 206 VAL X N 1
ATOM 1698 C CA . VAL A 1 208 ? -42.184 33.177 6.218 1.00 28.01 206 VAL X CA 1
ATOM 1699 C C . VAL A 1 208 ? -43.035 32.294 7.119 1.00 28.65 206 VAL X C 1
ATOM 1700 O O . VAL A 1 208 ? -44.234 32.128 6.878 1.00 30.67 206 VAL X O 1
ATOM 1704 N N . PHE A 1 209 ? -42.419 31.693 8.125 1.00 26.93 207 PHE X N 1
ATOM 1705 C CA . PHE A 1 209 ? -43.161 30.821 9.018 1.00 27.19 207 PHE X CA 1
ATOM 1706 C C . PHE A 1 209 ? -42.611 30.868 10.420 1.00 26.74 207 PHE X C 1
ATOM 1707 O O . PHE A 1 209 ? -41.427 31.127 10.626 1.00 25.66 207 PHE X O 1
ATOM 1715 N N . ARG A 1 210 ? -43.484 30.625 11.390 1.00 28.38 208 ARG X N 1
ATOM 1716 C CA . ARG A 1 210 ? -43.062 30.602 12.780 1.00 29.43 208 ARG X CA 1
ATOM 1717 C C . ARG A 1 210 ? -42.824 29.131 13.107 1.00 28.08 208 ARG X C 1
ATOM 1718 O O . ARG A 1 210 ? -43.677 28.283 12.850 1.00 29.15 208 ARG X O 1
ATOM 1726 N N . TYR A 1 211 ? -41.647 28.837 13.647 1.00 26.92 209 TYR X N 1
ATOM 1727 C CA . TYR A 1 211 ? -41.253 27.478 14.014 1.00 26.43 209 TYR X CA 1
ATOM 1728 C C . TYR A 1 211 ? -41.400 27.277 15.522 1.00 27.51 209 TYR X C 1
ATOM 1729 O O . TYR A 1 211 ? -40.970 28.129 16.299 1.00 26.65 209 TYR X O 1
ATOM 1738 N N . TYR A 1 212 ? -41.997 26.155 15.925 1.00 28.14 210 TYR X N 1
ATOM 1739 C CA . TYR A 1 212 ? -42.176 25.820 17.344 1.00 29.02 210 TYR X CA 1
ATOM 1740 C C . TYR A 1 212 ? -41.584 24.447 17.635 1.00 28.16 210 TYR X C 1
ATOM 1741 O O . TYR A 1 212 ? -41.950 23.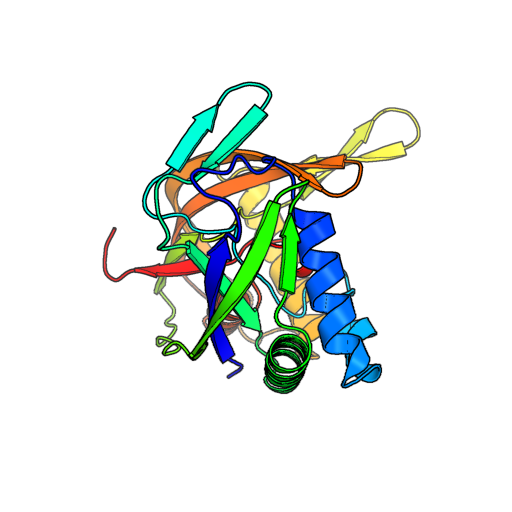468 16.986 1.00 26.45 210 TYR X O 1
ATOM 1750 N N . GLY A 1 213 ? -40.690 24.353 18.611 1.00 27.11 211 GLY X N 1
ATOM 1751 C CA . GLY A 1 213 ? -40.162 23.038 18.927 1.00 26.05 211 GLY X CA 1
ATOM 1752 C C . GLY A 1 213 ? -38.679 22.846 19.138 1.00 24.52 211 GLY X C 1
ATOM 1753 O O . GLY A 1 213 ? -37.987 23.707 19.676 1.00 24.63 211 GLY X O 1
ATOM 1754 N N . SER A 1 214 ? -38.208 21.683 18.705 1.00 23.31 212 SER X N 1
ATOM 1755 C CA . SER A 1 214 ? -36.819 21.281 18.839 1.00 25.02 212 SER X CA 1
ATOM 1756 C C . SER A 1 214 ? -35.809 22.341 18.434 1.00 25.73 212 SER X C 1
ATOM 1757 O O . SER A 1 214 ? -35.778 22.779 17.288 1.00 23.41 212 SER X O 1
ATOM 1760 N N . LYS A 1 215 ? -34.970 22.732 19.386 1.00 25.76 213 LYS X N 1
ATOM 1761 C CA . LYS A 1 215 ? -33.945 23.730 19.136 1.00 26.92 213 LYS X CA 1
ATOM 1762 C C . LYS A 1 215 ? -32.845 23.142 18.252 1.00 26.03 213 LYS X C 1
ATOM 1763 O O . LYS A 1 215 ? -32.290 23.844 17.406 1.00 25.72 213 LYS X O 1
ATOM 1769 N N . GLU A 1 216 ? -32.543 21.854 18.442 1.00 23.49 214 GLU X N 1
ATOM 1770 C CA . GLU A 1 216 ? -31.524 21.168 17.643 1.00 24.04 214 GLU X CA 1
ATOM 1771 C C . GLU A 1 216 ? -31.900 21.192 16.161 1.00 23.62 214 GLU X C 1
ATOM 1772 O O . GLU A 1 216 ? -31.062 21.455 15.299 1.00 23.07 214 GLU X O 1
ATOM 1778 N N . ILE A 1 217 ? -33.164 20.917 15.862 1.00 24.38 215 ILE X N 1
ATOM 1779 C CA . ILE A 1 217 ? -33.605 20.901 14.473 1.00 23.95 215 ILE X CA 1
ATOM 1780 C C . ILE A 1 217 ? -33.692 22.309 13.894 1.00 22.71 215 ILE X C 1
ATOM 1781 O O . ILE A 1 217 ? -33.393 22.519 12.722 1.00 22.37 215 ILE X O 1
ATOM 1786 N N . ALA A 1 218 ? -34.099 23.273 14.713 1.00 22.78 216 ALA X N 1
ATOM 1787 C CA . ALA A 1 218 ? -34.195 24.655 14.254 1.00 23.34 216 ALA X CA 1
ATOM 1788 C C . ALA A 1 218 ? -32.796 25.164 13.886 1.00 23.41 216 ALA X C 1
ATOM 1789 O O . ALA A 1 218 ? -32.608 25.836 12.869 1.00 22.52 216 ALA X O 1
ATOM 1791 N N . LYS A 1 219 ? -31.820 24.831 14.720 1.00 22.92 217 LYS X N 1
ATOM 1792 C CA . LYS A 1 219 ? -30.441 25.240 14.493 1.00 25.15 217 LYS X CA 1
ATOM 1793 C C . LYS A 1 219 ? -29.891 24.567 13.239 1.00 24.37 217 LYS X C 1
ATOM 1794 O O . LYS A 1 219 ? -29.190 25.194 12.441 1.00 24.32 217 LYS X O 1
ATOM 1800 N N . PHE A 1 220 ? -30.219 23.290 13.065 1.00 23.22 218 PHE X N 1
ATOM 1801 C CA . PHE A 1 220 ? -29.766 22.541 11.896 1.00 22.06 218 PHE X CA 1
ATOM 1802 C C . PHE A 1 220 ? -30.339 23.151 10.615 1.00 21.16 218 PHE X C 1
ATOM 1803 O O . PHE A 1 220 ? -29.630 23.304 9.622 1.00 22.12 218 PHE X O 1
ATOM 1811 N N . GLY A 1 221 ? -31.628 23.490 10.641 1.00 21.68 219 GLY X N 1
ATOM 1812 C CA . GLY A 1 221 ? -32.265 24.079 9.471 1.00 20.29 219 GLY X CA 1
ATOM 1813 C C . GLY A 1 221 ? -31.739 25.475 9.180 1.00 21.11 219 GLY X C 1
ATOM 1814 O O . GLY A 1 221 ? -31.624 25.891 8.023 1.00 18.42 219 GLY X O 1
ATOM 1815 N N . TYR A 1 222 ? -31.425 26.207 10.241 1.00 20.98 220 TYR X N 1
ATOM 1816 C CA . TYR A 1 222 ? -30.894 27.555 10.101 1.00 21.36 220 TYR X CA 1
ATOM 1817 C C . TYR A 1 222 ? -29.504 27.507 9.471 1.00 19.76 220 TYR X C 1
ATOM 1818 O O . TYR A 1 222 ? -29.189 28.300 8.590 1.00 21.55 220 TYR X O 1
ATOM 1827 N N . GLU A 1 223 ? -28.684 26.556 9.908 1.00 19.07 221 GLU X N 1
ATOM 1828 C CA . GLU A 1 223 ? -27.326 26.445 9.394 1.00 21.34 221 GLU X CA 1
ATOM 1829 C C . GLU A 1 223 ? -27.185 25.677 8.083 1.00 21.22 221 GLU X C 1
ATOM 1830 O O . GLU A 1 223 ? -26.348 26.039 7.254 1.00 20.73 221 GLU X O 1
ATOM 1836 N N . ASN A 1 224 ? -27.989 24.626 7.896 1.00 19.20 222 ASN X N 1
ATOM 1837 C CA . ASN A 1 224 ? -27.907 23.812 6.680 1.00 21.50 222 ASN X CA 1
ATOM 1838 C C . ASN A 1 224 ? -29.119 23.861 5.760 1.00 19.25 222 ASN X C 1
ATOM 1839 O O . ASN A 1 224 ? -29.171 23.127 4.772 1.00 19.88 222 ASN X O 1
ATOM 1844 N N . GLY A 1 225 ? -30.080 24.723 6.079 1.00 19.77 223 GLY X N 1
ATOM 1845 C CA . GLY A 1 225 ? -31.274 24.849 5.266 1.00 18.46 223 GLY X CA 1
ATOM 1846 C C . GLY A 1 225 ? -32.386 23.895 5.696 1.00 20.47 223 GLY X C 1
ATOM 1847 O O . GLY A 1 225 ? -32.118 22.840 6.273 1.00 18.96 223 GLY X O 1
ATOM 1848 N N . PHE A 1 226 ? -33.632 24.277 5.427 1.00 18.09 224 PHE X N 1
ATOM 1849 C CA . PHE A 1 226 ? -34.793 23.447 5.755 1.00 20.53 224 PHE X CA 1
ATOM 1850 C C . PHE A 1 226 ? -35.200 22.695 4.504 1.00 18.74 224 PHE X C 1
ATOM 1851 O O . PHE A 1 226 ? -35.127 23.238 3.404 1.00 18.86 224 PHE X O 1
ATOM 1859 N N . GLY A 1 227 ? -35.616 21.446 4.669 1.00 20.67 225 GLY X N 1
ATOM 1860 C CA . GLY A 1 227 ? -36.060 20.678 3.519 1.00 19.15 225 GLY X CA 1
ATOM 1861 C C . GLY A 1 227 ? -34.997 19.892 2.778 1.00 21.14 225 GLY X C 1
ATOM 1862 O O . GLY A 1 227 ? -33.963 19.533 3.337 1.00 20.79 225 GLY X O 1
ATOM 1863 N N . GLU A 1 228 ? -35.264 19.630 1.502 1.00 21.74 226 GLU X N 1
ATOM 1864 C CA . GLU A 1 228 ? -34.364 18.840 0.666 1.00 23.10 226 GLU X CA 1
ATOM 1865 C C . GLU A 1 228 ? -33.639 19.670 -0.379 1.00 21.04 226 GLU X C 1
ATOM 1866 O O . GLU A 1 228 ? -33.959 20.841 -0.590 1.00 20.34 226 GLU X O 1
ATOM 1872 N N . LYS A 1 229 ? -32.662 19.043 -1.031 1.00 20.53 227 LYS X N 1
ATOM 1873 C CA . LYS A 1 229 ? -31.885 19.683 -2.093 1.00 21.63 227 LYS X CA 1
ATOM 1874 C C . LYS A 1 229 ? -31.185 20.959 -1.636 1.00 20.33 227 LYS X C 1
ATOM 1875 O O . LYS A 1 229 ? -30.879 21.822 -2.461 1.00 20.22 227 LYS X O 1
ATOM 1881 N N . THR A 1 230 ? -30.914 21.085 -0.341 1.00 20.34 228 THR X N 1
ATOM 1882 C CA . THR A 1 230 ? -30.295 22.312 0.150 1.00 20.57 228 THR X CA 1
ATOM 1883 C C . THR A 1 230 ? -28.948 22.649 -0.490 1.00 21.16 228 THR X C 1
ATOM 1884 O O . THR A 1 230 ? -28.656 23.823 -0.734 1.00 21.57 228 THR X O 1
ATOM 1888 N N . ASN A 1 231 ? -28.143 21.631 -0.779 1.00 20.55 229 ASN X N 1
ATOM 1889 C CA . ASN A 1 231 ? -26.830 21.847 -1.384 1.00 23.22 229 ASN X CA 1
ATOM 1890 C C . ASN A 1 231 ? -26.926 22.376 -2.814 1.00 24.22 229 ASN X C 1
ATOM 1891 O O . ASN A 1 231 ? -25.939 22.864 -3.370 1.00 22.16 229 ASN X O 1
ATOM 1896 N N . LEU A 1 232 ? -28.118 22.293 -3.403 1.00 23.58 230 LEU X N 1
ATOM 1897 C CA . LEU A 1 232 ? -28.324 22.792 -4.759 1.00 24.08 230 LEU X CA 1
ATOM 1898 C C . LEU A 1 232 ? -28.826 24.231 -4.710 1.00 23.31 230 LEU X C 1
ATOM 1899 O O . LEU A 1 232 ? -29.195 24.809 -5.736 1.00 23.65 230 LEU X O 1
ATOM 1904 N N . GLY A 1 233 ? -28.850 24.802 -3.508 1.00 22.20 231 GLY X N 1
ATOM 1905 C CA . GLY A 1 233 ? -29.287 26.179 -3.350 1.00 19.91 231 GLY X CA 1
ATOM 1906 C C . GLY A 1 233 ? -30.726 26.355 -2.908 1.00 20.70 231 GLY X C 1
ATOM 1907 O O . GLY A 1 233 ? -31.416 27.263 -3.382 1.00 18.06 231 GLY X O 1
ATOM 1908 N N . PHE A 1 234 ? -31.174 25.505 -1.985 1.00 18.46 232 PHE X N 1
ATOM 1909 C CA . PHE A 1 234 ? -32.542 25.561 -1.487 1.00 18.47 232 PHE X CA 1
ATOM 1910 C C . PHE A 1 234 ? -32.663 25.510 0.027 1.00 17.48 232 PHE X C 1
ATOM 1911 O O . PHE A 1 234 ? -31.758 25.050 0.722 1.00 17.59 232 PHE X O 1
ATOM 1919 N N . GLY A 1 235 ? -33.800 25.988 0.522 1.00 17.91 233 GLY X N 1
ATOM 1920 C CA . GLY A 1 235 ? -34.095 25.932 1.944 1.00 19.21 233 GLY X CA 1
ATOM 1921 C C . GLY A 1 235 ? -33.356 26.837 2.904 1.00 18.67 233 GLY X C 1
ATOM 1922 O O . GLY A 1 235 ? -33.488 26.676 4.117 1.00 20.22 233 GLY X O 1
ATOM 1923 N N . MET A 1 236 ? -32.586 27.788 2.393 1.00 19.56 234 MET X N 1
ATOM 1924 C CA . MET A 1 236 ? -31.861 28.672 3.294 1.00 18.83 234 MET X CA 1
ATOM 1925 C C . MET A 1 236 ? -32.820 29.698 3.868 1.00 19.54 234 MET X C 1
ATOM 1926 O O . MET A 1 236 ? -33.665 30.228 3.154 1.00 16.74 234 MET X O 1
ATOM 1931 N N . VAL A 1 237 ? -32.692 29.967 5.163 1.00 18.97 235 VAL X N 1
ATOM 1932 C CA . VAL A 1 237 ? -33.557 30.938 5.814 1.00 20.34 235 VAL X CA 1
ATOM 1933 C C . VAL A 1 237 ? -32.763 31.915 6.671 1.00 21.43 235 VAL X C 1
ATOM 1934 O O . VAL A 1 237 ? -31.597 31.686 6.986 1.00 23.68 235 VAL X O 1
ATOM 1938 N N . LYS A 1 238 ? -33.418 33.006 7.040 1.00 24.76 236 LYS X N 1
ATOM 1939 C CA . LYS A 1 238 ? -32.826 34.009 7.917 1.00 27.54 236 LYS X CA 1
ATOM 1940 C C . LYS A 1 238 ? -33.834 34.180 9.047 1.00 28.31 236 LYS X C 1
ATOM 1941 O O . LYS A 1 238 ? -34.996 33.795 8.906 1.00 28.17 236 LYS X O 1
ATOM 1947 N N . ILE A 1 239 ? -33.392 34.745 10.162 1.00 30.86 237 ILE X N 1
ATOM 1948 C CA . ILE A 1 239 ? -34.279 34.981 11.293 1.00 34.37 237 ILE X CA 1
ATOM 1949 C C . ILE A 1 239 ? -34.799 36.413 11.243 1.00 36.65 237 ILE X C 1
ATOM 1950 O O . ILE A 1 239 ? -34.066 37.331 10.882 1.00 37.00 237 ILE X O 1
ATOM 1955 N N . ILE A 1 240 ? -36.071 36.599 11.575 1.00 40.89 238 ILE X N 1
ATOM 1956 C CA . ILE A 1 240 ? -36.654 37.934 11.614 1.00 46.24 238 ILE X CA 1
ATOM 1957 C C . ILE A 1 240 ? -37.306 38.120 12.980 1.00 50.18 238 ILE X C 1
ATOM 1958 O O . ILE A 1 240 ? -37.937 37.203 13.508 1.00 48.28 238 ILE X O 1
ATOM 1963 N N . GLU A 1 241 ? -37.128 39.301 13.562 1.00 56.16 239 GLU X N 1
ATOM 1964 C CA . GLU A 1 241 ? -37.682 39.596 14.878 1.00 62.27 239 GLU X CA 1
ATOM 1965 C C . GLU A 1 241 ? -39.210 39.575 14.894 1.00 65.74 239 GLU X C 1
ATOM 1966 O O . GLU A 1 241 ? -39.821 39.148 15.877 1.00 66.91 239 GLU X O 1
ATOM 1972 N N . GLU A 1 242 ? -39.822 40.036 13.807 1.00 69.48 240 GLU X N 1
ATOM 1973 C CA . GLU A 1 242 ? -41.279 40.064 13.700 1.00 73.57 240 GLU X CA 1
ATOM 1974 C C . GLU A 1 242 ? -41.733 40.491 12.306 1.00 75.29 240 GLU X C 1
ATOM 1975 O O . GLU A 1 242 ? -41.633 41.664 11.941 1.00 75.62 240 GLU X O 1
ATOM 1981 N N . GLN A 1 243 ? -42.234 39.533 11.532 1.00 76.84 241 GLN X N 1
ATOM 1982 C CA . GLN A 1 243 ? -42.710 39.814 10.182 1.00 78.14 241 GLN X CA 1
ATOM 1983 C C . GLN A 1 243 ? -43.482 38.623 9.623 1.00 78.90 241 GLN X C 1
ATOM 1984 O O . GLN A 1 243 ? -43.154 38.179 8.502 1.00 79.15 241 GLN X O 1
#

Radius of gyration: 17.47 Å; Cα contacts (8 Å, |Δi|>4): 592; chains: 1; bounding box: 43×45×43 Å

Nearest PDB structures (foldseek):
  3ufc-assembly1_X  TM=1.004E+00  e=3.566E-54  Pyrococcus furiosus DSM 3638
  3qjp-assembly1_A  TM=9.774E-01  e=1.488E-40  Pyrococcus horikoshii
  5yi6-assembly2_B  TM=8.722E-01  e=1.545E-25  Methanocaldococcus jannaschii DSM 2661
  3i4h-assembly1_X  TM=8.812E-01  e=1.207E-19  Pyrococcus furiosus
  3pkm-assembly2_X  TM=9.036E-01  e=1.469E-18  Pyrococcus furiosus

B-factor: mean 37.7, std 14.35, range [16.09, 92.66]

Secondary structure (DSSP, 8-state):
--EEEEEEEEESSSS-EE-S--HHHHHHHHHHHHHHH-GGGHHHHH-TT-S-EE---EESSEEEETTTEEEE--S-EEEEEEES-HHHHHHHHHHHHHS-EEEETTEEEEEEEEEEPP-PPP-SEEEEEESS-BBEEEEEEETTEEEEEEE-TTSTTHHHHHHHHHHHHHHHHHSS--S---EEEEEEEEEEEEEEETTEEEEEEEEEEEEEE-HHHHHHHHHH-SBS-GGGT---EEE-S--

Sequence (243 aa):
GGMRIEIKLLPLQDNPVIPFNYNYELYSQIVEKAGAIEPRIVKLLESPHGYWTFSRIIIRKREIIPEKGIKILSDDISLYISSSNKEIIKGIVEGIEKSPEFKIGDVGFLVADIKALKSKEIKNVNIFSTLSPIVVRTVKFEGDKLKHWDLYPHDELFLDRLRKVMLLRYHEVMGDLPEDKDFRIELIKFKPTRLIVKDSYIRGSLMVFRYYGSKEIAKFGYENGFGEKTNLGFGMVKIIEEQ